Protein AF-A0A2N1U7M9-F1 (afdb_monomer_lite)

Sequence (301 aa):
MASELAMLFCHSGCEVKIALIDNGHEWVSESVVRQISNSAALTATHRPGWFFAPLAFDLAIAVAPASLTQQLLQARLTSDPVLEFILQKSPTLWLLQEPAHIPEETDDCDPRLIFRPLPAQPQQLSTFFQKIFAECTAWLANRRKNAKKSFWLNYQIPEQLKIIANLRPAWLARFDHALRASGLSQSASLSDADLVIDAYDGPQLDANNRLVFAEPEPPAHPQLKADALHIVFVAPELPLESLATDEKRLLAQRQNNSLHVADRHGTRVIPDLTGQCCFARFSSQLVSHLNRTLSEREQQA

pLDDT: mean 85.37, std 9.85, range [40.56, 95.62]

Foldseek 3Di:
DVLLLLQLCVVVVHQDAAEDPPPCPVVDDQVSRCVRRVWGYHYLPDDTPCLPDPAADAAAEDAADPLVQLVCVQVVNDPRPRVVSNVVRYLAYEYEHAPVSQDDLAQRQQQRYHYDHQDPDPVCRNVVSVVVSVVVVVQSVLLVVQLPAAEEADEDDPPVCCVPDVDDDPVSVSLVSLLVSSNHHYDPFQARHLEYEHAYAAFDQDPVRDTDFDADDDPPPPRYHPNRQYEYEHHPPDDPQVHDAEPRYKYWYDDRQWIWIQHPVGIDIQGNDSSNGSSNVVSVVVSVSSVVVVVVVVVVD

Radius of gyration: 21.81 Å; chains: 1; bounding box: 51×44×68 Å

Secondary structure (DSSP, 8-state):
-HHHHHHHHHHTT-----B--TTGGGTS-HHHHHHHHSSPPB-SS---GGGG-SPPPS-EEEES--HHHHHHHHTT----HHHHHHHHH-S-EEEEE-GGGSPP--TT--TTEEEEEPPSSGGGHHHHHHHHHHHHHHHHHHHHHHTT-EEEEE----GGGTTT--SPPHHHHHHHHHHHHTTPEEPSSTTT-SEEEE---S-EE-TTS-EEPPPPPPP-GGGS-TTPEEEEEE-TTS-GGGS---SSEEEEEEETTEEEEEETTEEEEEE-BTTB-HHHHHHHHHHHHHHHHHHHHHTT-

Structure (mmCIF, N/CA/C/O backbone):
data_AF-A0A2N1U7M9-F1
#
_entry.id   AF-A0A2N1U7M9-F1
#
loop_
_atom_site.group_PDB
_atom_site.id
_atom_site.type_symbol
_atom_site.label_atom_id
_atom_site.label_alt_id
_atom_site.label_comp_id
_atom_site.label_asym_id
_atom_site.label_entity_id
_atom_site.label_seq_id
_atom_site.pdbx_PDB_ins_code
_atom_site.Cartn_x
_atom_site.Cartn_y
_atom_site.Cartn_z
_atom_site.occupancy
_atom_site.B_iso_or_equiv
_atom_site.auth_seq_id
_atom_site.auth_comp_id
_atom_site.auth_asym_id
_atom_site.auth_atom_id
_atom_site.pdbx_PDB_model_num
ATOM 1 N N . MET A 1 1 ? 7.667 -2.699 -24.772 1.00 66.12 1 MET A N 1
ATOM 2 C CA . MET A 1 1 ? 6.521 -2.910 -23.857 1.00 66.12 1 MET A CA 1
ATOM 3 C C . MET A 1 1 ? 6.539 -1.890 -22.723 1.00 66.12 1 MET A C 1
ATOM 5 O O . MET A 1 1 ? 5.680 -1.027 -22.724 1.00 66.12 1 MET A O 1
ATOM 9 N N . ALA A 1 2 ? 7.546 -1.872 -21.838 1.00 77.81 2 ALA A N 1
ATOM 10 C CA . ALA A 1 2 ? 7.643 -0.860 -20.768 1.00 77.81 2 ALA A CA 1
ATOM 11 C C . ALA A 1 2 ? 7.785 0.600 -21.264 1.00 77.81 2 ALA A C 1
ATOM 13 O O . ALA A 1 2 ? 7.352 1.532 -20.591 1.00 77.81 2 ALA A O 1
ATOM 14 N N . SER A 1 3 ? 8.349 0.801 -22.461 1.00 85.25 3 SER A N 1
ATOM 15 C CA . SER A 1 3 ? 8.497 2.117 -23.095 1.00 85.25 3 SER A CA 1
ATOM 16 C C . SER A 1 3 ? 7.166 2.812 -23.388 1.00 85.25 3 SER A C 1
ATOM 18 O O . SER A 1 3 ? 7.098 4.029 -23.277 1.00 85.25 3 SER A O 1
ATOM 20 N N . GLU A 1 4 ? 6.107 2.070 -23.726 1.00 89.69 4 GLU A N 1
ATOM 21 C CA . GLU A 1 4 ? 4.782 2.645 -23.991 1.00 89.69 4 GLU A CA 1
ATOM 22 C C . GLU A 1 4 ? 4.201 3.274 -22.723 1.00 89.69 4 GLU A C 1
ATOM 24 O O . GLU A 1 4 ? 3.820 4.442 -22.729 1.00 89.69 4 GLU A O 1
ATOM 29 N N . LEU A 1 5 ? 4.220 2.534 -21.609 1.00 92.44 5 LEU A N 1
ATOM 30 C CA . LEU A 1 5 ? 3.767 3.042 -20.317 1.00 92.44 5 LEU A CA 1
ATOM 31 C C . LEU A 1 5 ? 4.592 4.256 -19.868 1.00 92.44 5 LEU A C 1
ATOM 33 O O . LEU A 1 5 ? 4.027 5.264 -19.452 1.00 92.44 5 LEU A O 1
ATOM 37 N N . ALA A 1 6 ? 5.920 4.189 -19.996 1.00 92.44 6 ALA A N 1
ATOM 38 C CA . ALA A 1 6 ? 6.797 5.309 -19.663 1.00 92.44 6 ALA A CA 1
ATOM 39 C C . ALA A 1 6 ? 6.499 6.551 -20.525 1.00 92.44 6 ALA A C 1
ATOM 41 O O . ALA A 1 6 ? 6.469 7.669 -20.010 1.00 92.44 6 ALA A O 1
ATOM 42 N N . MET A 1 7 ? 6.200 6.359 -21.814 1.00 92.00 7 MET A N 1
ATOM 43 C CA . MET A 1 7 ? 5.778 7.441 -22.700 1.00 92.00 7 MET A CA 1
ATOM 44 C C . MET A 1 7 ? 4.424 8.025 -22.296 1.00 92.00 7 MET A C 1
ATOM 46 O O . MET A 1 7 ? 4.289 9.243 -22.340 1.00 92.00 7 MET A O 1
ATOM 50 N N . LEU A 1 8 ? 3.438 7.226 -21.870 1.00 93.94 8 LEU A N 1
ATOM 51 C CA . LEU A 1 8 ? 2.155 7.759 -21.381 1.00 93.94 8 LEU A CA 1
ATOM 52 C C . LEU A 1 8 ? 2.365 8.756 -20.227 1.00 93.94 8 LEU A C 1
ATOM 54 O O . LEU A 1 8 ? 1.832 9.864 -20.274 1.00 93.94 8 LEU A O 1
ATOM 58 N N . PHE A 1 9 ? 3.210 8.411 -19.250 1.00 94.31 9 PHE A N 1
ATOM 59 C CA . PHE A 1 9 ? 3.558 9.315 -18.145 1.00 94.31 9 PHE A CA 1
ATOM 60 C C . PHE A 1 9 ? 4.354 10.543 -18.598 1.00 94.31 9 PHE A C 1
ATOM 62 O O . PHE A 1 9 ? 4.091 11.656 -18.141 1.00 94.31 9 PHE A O 1
ATOM 69 N N . CYS A 1 10 ? 5.304 10.374 -19.517 1.00 92.00 10 CYS A N 1
ATOM 70 C CA . CYS A 1 10 ? 6.065 11.501 -20.049 1.00 92.00 10 CYS A CA 1
ATOM 71 C C . CYS A 1 10 ? 5.147 12.513 -20.763 1.00 92.00 10 CYS A C 1
ATOM 73 O O . CYS A 1 10 ? 5.250 13.716 -20.529 1.00 92.00 10 CYS A O 1
ATOM 75 N N . HIS A 1 11 ? 4.207 12.045 -21.592 1.00 91.56 11 HIS A N 1
ATOM 76 C CA . HIS A 1 11 ? 3.262 12.918 -22.301 1.00 91.56 11 HIS A CA 1
ATOM 77 C C . HIS A 1 11 ? 2.242 13.582 -21.373 1.00 91.56 11 HIS A C 1
ATOM 79 O O . HIS A 1 11 ? 1.753 14.664 -21.689 1.00 91.56 11 HIS A O 1
ATOM 85 N N . SER A 1 12 ? 1.939 12.983 -20.218 1.00 90.69 12 SER A N 1
ATOM 86 C CA . SER A 1 12 ? 1.098 13.617 -19.200 1.00 90.69 12 SER A CA 1
ATOM 87 C C . SER A 1 12 ? 1.837 14.660 -18.354 1.00 90.69 12 SER A C 1
ATOM 89 O O . SER A 1 12 ? 1.270 15.172 -17.390 1.00 90.69 12 SER A O 1
ATOM 91 N N . GLY A 1 13 ? 3.102 14.958 -18.675 1.00 90.81 13 GLY A N 1
ATOM 92 C CA . GLY A 1 13 ? 3.927 15.931 -17.961 1.00 90.81 13 GLY A CA 1
ATOM 93 C C . GLY A 1 13 ? 4.555 15.400 -16.671 1.00 90.81 13 GLY A C 1
ATOM 94 O O . GLY A 1 13 ? 5.020 16.195 -15.856 1.00 90.81 13 GLY A O 1
ATOM 95 N N . CYS A 1 14 ? 4.569 14.081 -16.450 1.00 91.94 14 CYS A N 1
ATOM 96 C CA . CYS A 1 14 ? 5.295 13.499 -15.325 1.00 91.94 14 CYS A CA 1
ATOM 97 C C . CYS A 1 14 ? 6.796 13.447 -15.627 1.00 91.94 14 CYS A C 1
ATOM 99 O O . CYS A 1 14 ? 7.212 13.104 -16.734 1.00 91.94 14 CYS A O 1
ATOM 101 N N . GLU A 1 15 ? 7.618 13.714 -14.614 1.00 93.50 15 GLU A N 1
ATOM 102 C CA . GLU A 1 15 ? 9.039 13.392 -14.684 1.00 93.50 15 GLU A CA 1
ATOM 103 C C . GLU A 1 15 ? 9.217 11.877 -14.524 1.00 93.50 15 GLU A C 1
ATOM 105 O O . GLU A 1 15 ? 8.868 11.302 -13.493 1.00 93.50 15 GLU A O 1
ATOM 110 N N . VAL A 1 16 ? 9.761 11.225 -15.550 1.00 94.75 16 VAL A N 1
ATOM 111 C CA . VAL A 1 16 ? 9.977 9.775 -15.561 1.00 94.75 16 VAL A CA 1
ATOM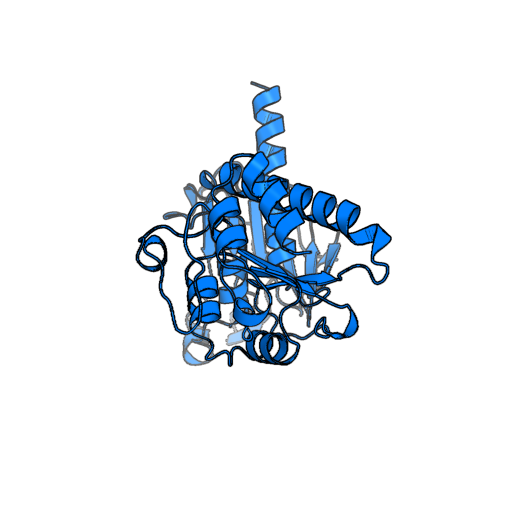 112 C C . VAL A 1 16 ? 11.462 9.488 -15.395 1.00 94.75 16 VAL A C 1
ATOM 114 O O . VAL A 1 16 ? 12.278 9.998 -16.158 1.00 94.75 16 VAL A O 1
ATOM 117 N N . LYS A 1 17 ? 11.820 8.645 -14.422 1.00 95.44 17 LYS A N 1
ATOM 118 C CA . LYS A 1 17 ? 13.163 8.063 -14.274 1.00 95.44 17 LYS A CA 1
ATOM 119 C C . LYS A 1 17 ? 13.094 6.565 -14.517 1.00 95.44 17 LYS A C 1
ATOM 121 O O . LYS A 1 17 ? 12.112 5.923 -14.158 1.00 95.44 17 LYS A O 1
ATOM 126 N N . ILE A 1 18 ? 14.127 6.021 -15.152 1.00 94.81 18 ILE A N 1
ATOM 127 C CA . ILE A 1 18 ? 14.166 4.616 -15.560 1.00 94.81 18 ILE A CA 1
ATOM 128 C C . ILE A 1 18 ? 15.291 3.917 -14.808 1.00 94.81 18 ILE A C 1
ATOM 130 O O . ILE A 1 18 ? 16.429 4.384 -14.795 1.00 94.81 18 ILE A O 1
ATOM 134 N N . ALA A 1 19 ? 14.966 2.778 -14.210 1.00 93.12 19 ALA A N 1
ATOM 135 C CA . ALA A 1 19 ? 15.926 1.857 -13.632 1.00 93.12 19 ALA A CA 1
ATOM 136 C C . ALA A 1 19 ? 15.832 0.512 -14.362 1.00 93.12 19 ALA A C 1
ATOM 138 O O . ALA A 1 19 ? 14.733 0.069 -14.694 1.00 93.12 19 ALA A O 1
ATOM 139 N N . LEU A 1 20 ? 16.975 -0.109 -14.642 1.00 90.88 20 LEU A N 1
ATOM 140 C CA . LEU A 1 20 ? 17.072 -1.397 -15.323 1.00 90.88 20 LEU A CA 1
ATOM 141 C C . LEU A 1 20 ? 17.610 -2.437 -14.338 1.00 90.88 20 LEU A C 1
ATOM 143 O O . LEU A 1 20 ? 18.738 -2.322 -13.857 1.00 90.88 20 LEU A O 1
ATOM 147 N N . ILE A 1 21 ? 16.778 -3.437 -14.066 1.00 87.81 21 ILE A N 1
ATOM 148 C CA . ILE A 1 21 ? 17.048 -4.604 -13.213 1.00 87.81 21 ILE A CA 1
ATOM 149 C C . ILE A 1 21 ? 17.324 -5.834 -14.086 1.00 87.81 21 ILE A C 1
ATOM 151 O O . ILE A 1 21 ? 17.086 -5.781 -15.293 1.00 87.81 21 ILE A O 1
ATOM 155 N N . ASP A 1 22 ? 17.827 -6.925 -13.502 1.00 79.12 22 ASP A N 1
ATOM 156 C CA . ASP A 1 22 ? 17.966 -8.235 -14.169 1.00 79.12 22 ASP A CA 1
ATOM 157 C C . ASP A 1 22 ? 18.729 -8.193 -15.512 1.00 79.12 22 ASP A C 1
ATOM 159 O O . ASP A 1 22 ? 18.331 -8.813 -16.495 1.00 79.12 22 ASP A O 1
ATOM 163 N N . ASN A 1 23 ? 19.813 -7.413 -15.590 1.00 78.56 23 ASN A N 1
ATOM 164 C CA . ASN A 1 23 ? 20.563 -7.158 -16.831 1.00 78.56 23 ASN A CA 1
ATOM 165 C C . ASN A 1 23 ? 19.742 -6.507 -17.963 1.00 78.56 23 ASN A C 1
ATOM 167 O O . ASN A 1 23 ? 20.132 -6.550 -19.125 1.00 78.56 23 ASN A O 1
ATOM 171 N N . GLY A 1 24 ? 18.653 -5.801 -17.646 1.00 79.88 24 GLY A N 1
ATOM 172 C CA . GLY A 1 24 ? 17.810 -5.109 -18.631 1.00 79.88 24 GLY A CA 1
ATOM 173 C C . GLY A 1 24 ? 18.545 -4.099 -19.527 1.00 79.88 24 GLY A C 1
ATOM 174 O O . GLY A 1 24 ? 18.047 -3.747 -20.594 1.00 79.88 24 GLY A O 1
ATOM 175 N N . HIS A 1 25 ? 19.748 -3.667 -19.136 1.00 81.75 25 HIS A N 1
ATOM 176 C CA . HIS A 1 25 ? 20.641 -2.841 -19.955 1.00 81.75 25 HIS A CA 1
ATOM 177 C C . HIS A 1 25 ? 21.143 -3.542 -21.230 1.00 81.75 25 HIS A C 1
ATOM 179 O O . HIS A 1 25 ? 21.520 -2.859 -22.175 1.00 81.75 25 HIS A O 1
ATOM 185 N N . GLU A 1 26 ? 21.107 -4.875 -21.290 1.00 85.00 26 GLU A N 1
ATOM 186 C CA . GLU A 1 26 ? 21.428 -5.651 -22.497 1.00 85.00 26 GLU A CA 1
ATOM 187 C C . GLU A 1 26 ? 20.287 -5.627 -23.527 1.00 85.00 26 GLU A C 1
ATOM 189 O O . GLU A 1 26 ? 20.510 -5.794 -24.724 1.00 85.00 26 GLU A O 1
ATOM 194 N N . TRP A 1 27 ? 19.056 -5.384 -23.068 1.00 82.88 27 TRP A N 1
ATOM 195 C CA . TRP A 1 27 ? 17.831 -5.511 -23.865 1.00 82.88 27 TRP A CA 1
ATOM 196 C C . TRP A 1 27 ? 17.229 -4.165 -24.274 1.00 82.88 27 TRP A C 1
ATOM 198 O O . TRP A 1 27 ? 16.355 -4.106 -25.140 1.00 82.88 27 TRP A O 1
ATOM 208 N N . VAL A 1 28 ? 17.672 -3.072 -23.648 1.00 84.94 28 VAL A N 1
ATOM 209 C CA . VAL A 1 28 ? 17.145 -1.723 -23.871 1.00 84.94 28 VAL A CA 1
ATOM 210 C C . VAL A 1 28 ? 18.281 -0.775 -24.228 1.00 84.94 28 VAL A C 1
ATOM 212 O O . VAL A 1 28 ? 19.239 -0.616 -23.479 1.00 84.94 28 VAL A O 1
ATOM 215 N N . SER A 1 29 ? 18.144 -0.088 -25.363 1.00 86.75 29 SER A N 1
ATOM 216 C CA . SER A 1 29 ? 19.127 0.906 -25.790 1.00 86.75 29 SER A CA 1
ATOM 217 C C . SER A 1 29 ? 19.122 2.140 -24.883 1.00 86.75 29 SER A C 1
ATOM 219 O O . SER A 1 29 ? 18.067 2.713 -24.596 1.00 86.75 29 SER A O 1
ATOM 221 N N . GLU A 1 30 ? 20.311 2.610 -24.499 1.00 86.50 30 GLU A N 1
ATOM 222 C CA . GLU A 1 30 ? 20.487 3.826 -23.697 1.00 86.50 30 GLU A CA 1
ATOM 223 C C . GLU A 1 30 ? 19.878 5.069 -24.370 1.00 86.50 30 GLU A C 1
ATOM 225 O O . GLU A 1 30 ? 19.345 5.945 -23.687 1.00 86.50 30 GLU A O 1
ATOM 230 N N . SER A 1 31 ? 19.899 5.147 -25.705 1.00 88.25 31 SER A N 1
ATOM 231 C CA . SER A 1 31 ? 19.315 6.277 -26.440 1.00 88.25 31 SER A CA 1
ATOM 232 C C . SER A 1 31 ? 17.807 6.393 -26.200 1.00 88.25 31 SER A C 1
ATOM 234 O O . SER A 1 31 ? 17.311 7.490 -25.951 1.00 88.25 31 SER A O 1
ATOM 236 N N . VAL A 1 32 ? 17.096 5.262 -26.178 1.00 87.69 32 VAL A N 1
ATOM 237 C CA . VAL A 1 32 ? 15.656 5.197 -25.888 1.00 87.69 32 VAL A CA 1
ATOM 238 C C . VAL A 1 32 ? 15.382 5.618 -24.446 1.00 87.69 32 VAL A C 1
ATOM 240 O O . VAL A 1 32 ? 14.483 6.416 -24.195 1.00 87.69 32 VAL A O 1
ATOM 243 N N . VAL A 1 33 ? 16.187 5.145 -23.491 1.00 90.50 33 VAL A N 1
ATOM 244 C CA . VAL A 1 33 ? 16.074 5.548 -22.079 1.00 90.50 33 VAL A CA 1
ATOM 245 C C . VAL A 1 33 ? 16.238 7.060 -21.929 1.00 90.50 33 VAL A C 1
ATOM 247 O O . VAL A 1 33 ? 15.431 7.702 -21.251 1.00 90.50 33 VAL A O 1
ATOM 250 N N . ARG A 1 34 ? 17.263 7.639 -22.564 1.00 91.25 34 ARG A N 1
ATOM 251 C CA . ARG A 1 34 ? 17.532 9.079 -22.504 1.00 91.25 34 ARG A CA 1
ATOM 252 C C . ARG A 1 34 ? 16.429 9.890 -23.170 1.00 91.25 34 ARG A C 1
ATOM 254 O O . ARG A 1 34 ? 16.059 10.923 -22.629 1.00 91.25 34 ARG A O 1
ATOM 261 N N . GLN A 1 35 ? 15.881 9.413 -24.286 1.00 89.62 35 GLN A N 1
ATOM 262 C CA . GLN A 1 35 ? 14.777 10.076 -24.980 1.00 89.62 35 GLN A CA 1
ATOM 263 C C . GLN A 1 35 ? 13.504 10.143 -24.124 1.00 89.62 35 GLN A C 1
ATOM 265 O O . GLN A 1 35 ? 12.794 11.140 -24.176 1.00 89.62 35 GLN A O 1
ATOM 270 N N . ILE A 1 36 ? 13.218 9.102 -23.336 1.00 89.69 36 ILE A N 1
ATOM 271 C CA . ILE A 1 36 ? 12.008 9.040 -22.501 1.00 89.69 36 ILE A CA 1
ATOM 272 C C . ILE A 1 36 ? 12.204 9.772 -21.165 1.00 89.69 36 ILE A C 1
ATOM 274 O O . ILE A 1 36 ? 11.330 10.507 -20.721 1.00 89.69 36 ILE A O 1
ATOM 278 N N . SER A 1 37 ? 13.336 9.552 -20.492 1.00 91.81 37 SER A N 1
ATOM 279 C CA . SER A 1 37 ? 13.556 10.016 -19.110 1.00 91.81 37 SER A CA 1
ATOM 280 C C . SER A 1 37 ? 14.354 11.317 -18.989 1.00 91.81 37 SER A C 1
ATOM 282 O O . SER A 1 37 ? 14.569 11.815 -17.878 1.00 91.81 37 SER A O 1
ATOM 284 N N . ASN A 1 38 ? 14.871 11.832 -20.111 1.00 91.19 38 ASN A N 1
ATOM 285 C CA . ASN A 1 38 ? 15.861 12.912 -20.164 1.00 91.19 38 ASN A CA 1
ATOM 286 C C . ASN A 1 38 ? 17.105 12.649 -19.287 1.00 91.19 38 ASN A C 1
ATOM 288 O O . ASN A 1 38 ? 17.787 13.579 -18.858 1.00 91.19 38 ASN A O 1
ATOM 292 N N . SE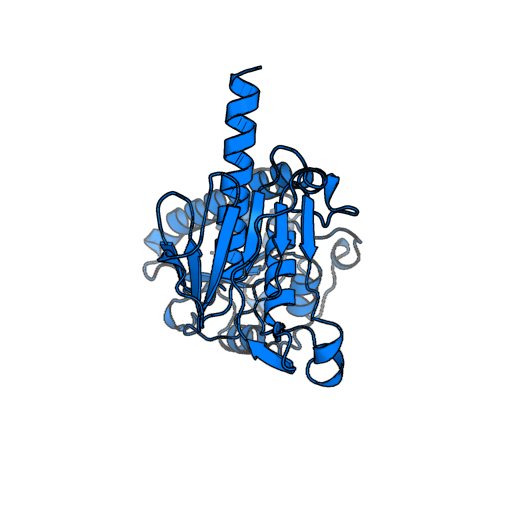R A 1 39 ? 17.401 11.382 -18.972 1.00 92.88 39 SER A N 1
ATOM 293 C CA . SER A 1 39 ? 18.495 10.986 -18.082 1.00 92.88 39 SER A CA 1
ATOM 294 C C . SER A 1 39 ? 19.030 9.591 -18.411 1.00 92.88 39 SER A C 1
ATOM 296 O O . SER A 1 39 ? 18.409 8.831 -19.151 1.00 92.88 39 SER A O 1
ATOM 298 N N . ALA A 1 40 ? 20.206 9.252 -17.880 1.00 92.81 40 ALA A N 1
ATOM 299 C CA . ALA A 1 40 ? 20.702 7.881 -17.935 1.00 92.81 40 ALA A CA 1
ATOM 300 C C . ALA A 1 40 ? 19.900 6.974 -16.985 1.00 92.81 40 ALA A C 1
ATOM 302 O O . ALA A 1 40 ? 19.373 7.436 -15.963 1.00 92.81 40 ALA A O 1
ATOM 303 N N . ALA A 1 41 ? 19.822 5.686 -17.327 1.00 93.19 41 ALA A N 1
ATOM 304 C CA . ALA A 1 41 ? 19.183 4.688 -16.477 1.00 93.19 41 ALA A CA 1
ATOM 305 C C . ALA A 1 41 ? 19.998 4.450 -15.205 1.00 93.19 41 ALA A C 1
ATOM 307 O O . ALA A 1 41 ? 21.225 4.456 -15.238 1.00 93.19 41 ALA A O 1
ATOM 308 N N . LEU A 1 42 ? 19.316 4.159 -14.102 1.00 93.62 42 LEU A N 1
ATOM 309 C CA . LEU A 1 42 ? 19.946 3.497 -12.964 1.00 93.62 42 LEU A CA 1
ATOM 310 C C . LEU A 1 42 ? 20.129 2.017 -13.299 1.00 93.62 42 LEU A C 1
ATOM 312 O O . LEU A 1 42 ? 19.180 1.358 -13.715 1.00 93.62 42 LEU A O 1
ATOM 316 N N . THR A 1 43 ? 21.332 1.496 -13.104 1.00 91.94 43 THR A N 1
ATOM 317 C CA . THR A 1 43 ? 21.631 0.064 -13.206 1.00 91.94 43 THR A CA 1
ATOM 318 C C . THR A 1 43 ? 22.431 -0.369 -11.979 1.00 91.94 43 THR A C 1
ATOM 320 O O . THR A 1 43 ? 22.883 0.469 -11.195 1.00 91.94 43 THR A O 1
ATOM 323 N N . ALA A 1 44 ? 22.665 -1.673 -11.818 1.00 86.69 44 ALA A N 1
ATOM 324 C CA . ALA A 1 44 ? 23.524 -2.183 -10.747 1.00 86.69 44 ALA A CA 1
ATOM 325 C C . ALA A 1 44 ? 24.952 -1.590 -10.780 1.00 86.69 44 ALA A C 1
ATOM 327 O O . ALA A 1 44 ? 25.592 -1.454 -9.738 1.00 86.69 44 ALA A O 1
ATOM 328 N N . THR A 1 45 ? 25.444 -1.204 -11.962 1.00 88.19 45 THR A N 1
ATOM 329 C CA . THR A 1 45 ? 26.811 -0.705 -12.183 1.00 88.19 45 THR A CA 1
ATOM 330 C C . THR A 1 45 ? 26.893 0.800 -12.447 1.00 88.19 45 THR A C 1
ATOM 332 O O . THR A 1 45 ? 27.979 1.371 -12.353 1.00 88.19 45 THR A O 1
ATOM 335 N N . HIS A 1 46 ? 25.776 1.470 -12.746 1.00 90.81 46 HIS A N 1
ATOM 336 C CA . HIS A 1 46 ? 25.746 2.894 -13.071 1.00 90.81 46 HIS A CA 1
ATOM 337 C C . HIS A 1 46 ? 24.706 3.655 -12.245 1.00 90.81 46 HIS A C 1
ATOM 339 O O . HIS A 1 46 ? 23.521 3.329 -12.254 1.00 90.81 46 HIS A O 1
ATOM 345 N N . ARG A 1 47 ? 25.155 4.724 -11.574 1.00 93.38 47 ARG A N 1
ATOM 346 C CA . ARG A 1 47 ? 24.324 5.610 -10.746 1.00 93.38 47 ARG A CA 1
ATOM 347 C C . ARG A 1 47 ? 24.188 6.988 -11.411 1.00 93.38 47 ARG A C 1
ATOM 349 O O . ARG A 1 47 ? 25.143 7.766 -11.366 1.00 93.38 47 ARG A O 1
ATOM 356 N N . PRO A 1 48 ? 23.037 7.313 -12.020 1.00 92.62 48 PRO A N 1
ATOM 357 C CA . PRO A 1 48 ? 22.802 8.614 -12.646 1.00 92.62 48 PRO A CA 1
ATOM 358 C C . PRO A 1 48 ? 22.623 9.722 -11.597 1.00 92.62 48 PRO A C 1
ATOM 360 O O . PRO A 1 48 ? 22.321 9.449 -10.441 1.00 92.62 48 PRO A O 1
ATOM 363 N N . GLY A 1 49 ? 22.748 10.995 -11.988 1.00 90.88 49 GLY A N 1
ATOM 364 C CA . GLY A 1 49 ? 22.701 12.127 -11.044 1.00 90.88 49 GLY A CA 1
ATOM 365 C C . GLY A 1 49 ? 21.444 12.185 -10.162 1.00 90.88 49 GLY A C 1
ATOM 366 O O . GLY A 1 49 ? 21.526 12.553 -8.993 1.00 90.88 49 GLY A O 1
ATOM 367 N N . TRP A 1 50 ? 20.293 11.742 -10.679 1.00 93.25 50 TRP A N 1
ATOM 368 C CA . TRP A 1 50 ? 19.041 11.690 -9.919 1.00 93.25 50 TRP A CA 1
ATOM 369 C C . TRP A 1 50 ? 19.043 10.633 -8.798 1.00 93.25 50 TRP A C 1
ATOM 371 O O . TRP A 1 50 ? 18.258 10.758 -7.864 1.00 93.25 50 TRP A O 1
ATOM 381 N N . PHE A 1 51 ? 19.943 9.642 -8.829 1.00 93.31 51 PHE A N 1
ATOM 382 C CA . PHE A 1 51 ? 20.136 8.677 -7.736 1.00 93.31 51 PHE A CA 1
ATOM 383 C C . PHE A 1 51 ? 20.533 9.376 -6.427 1.00 93.31 51 PHE A C 1
ATOM 385 O O . PHE A 1 51 ? 20.115 8.978 -5.343 1.00 93.31 51 PHE A O 1
ATOM 392 N N . PHE A 1 52 ? 21.316 10.451 -6.526 1.00 91.81 52 PHE A N 1
ATOM 393 C CA . PHE A 1 52 ? 21.810 11.209 -5.376 1.00 91.81 52 PHE A CA 1
ATOM 394 C C . PHE A 1 52 ? 20.861 12.333 -4.943 1.00 91.81 52 PHE A C 1
ATOM 396 O O . PHE A 1 52 ? 21.125 13.013 -3.953 1.00 91.81 52 PHE A O 1
ATOM 403 N N . ALA A 1 53 ? 19.758 12.550 -5.667 1.00 89.88 53 ALA A N 1
ATOM 404 C CA . ALA A 1 53 ? 18.800 13.584 -5.313 1.00 89.88 53 ALA A CA 1
ATOM 405 C C . ALA A 1 53 ? 18.087 13.228 -3.993 1.00 89.88 53 ALA A C 1
ATOM 407 O O . ALA A 1 53 ? 17.726 12.067 -3.772 1.00 89.88 53 ALA A O 1
ATOM 408 N N . PRO A 1 54 ? 17.828 14.205 -3.103 1.00 87.06 54 PRO A N 1
ATOM 409 C CA . PRO A 1 54 ? 17.127 13.946 -1.845 1.00 87.06 54 PRO A CA 1
ATOM 410 C C . PRO A 1 54 ? 15.644 13.618 -2.061 1.00 87.06 54 PRO A C 1
ATOM 412 O O . PRO A 1 54 ? 15.036 12.968 -1.215 1.00 87.06 54 PRO A O 1
ATOM 415 N N . LEU A 1 55 ? 15.083 14.009 -3.208 1.00 87.25 55 LEU A N 1
ATOM 416 C CA . LEU A 1 55 ? 13.681 13.815 -3.561 1.00 87.25 55 LEU A CA 1
ATOM 417 C C . LEU A 1 55 ? 13.288 12.328 -3.548 1.00 87.25 55 LEU A C 1
ATOM 419 O O . LEU A 1 55 ? 14.076 11.449 -3.914 1.00 87.25 55 LEU A O 1
ATOM 423 N N . ALA A 1 56 ? 12.069 12.069 -3.081 1.00 89.56 56 ALA A N 1
ATOM 424 C CA . ALA A 1 56 ? 11.406 10.775 -3.167 1.00 89.56 56 ALA A CA 1
ATOM 425 C C . ALA A 1 56 ? 10.579 10.706 -4.458 1.00 89.56 56 ALA A C 1
ATOM 427 O O . ALA A 1 56 ? 10.133 11.734 -4.969 1.00 89.56 56 ALA A O 1
ATOM 428 N N . PHE A 1 57 ? 10.359 9.499 -4.970 1.00 92.38 57 PHE A N 1
ATOM 429 C CA . PHE A 1 57 ? 9.433 9.271 -6.072 1.00 92.38 57 PHE A CA 1
ATOM 430 C C . PHE A 1 57 ? 8.011 9.192 -5.543 1.00 92.38 57 PHE A C 1
ATOM 432 O O . PHE A 1 57 ? 7.749 8.515 -4.549 1.00 92.38 57 PHE A O 1
ATOM 439 N N . ASP A 1 58 ? 7.075 9.809 -6.258 1.00 91.06 58 ASP A N 1
ATOM 440 C CA . ASP A 1 58 ? 5.660 9.686 -5.918 1.00 91.06 58 ASP A CA 1
ATOM 441 C C . ASP A 1 58 ? 5.141 8.253 -6.138 1.00 91.06 58 ASP A C 1
ATOM 443 O O . ASP A 1 58 ? 4.264 7.798 -5.407 1.00 91.06 58 ASP A O 1
ATOM 447 N N . LEU A 1 59 ? 5.691 7.542 -7.130 1.00 91.69 59 LEU A N 1
ATOM 448 C CA . LEU A 1 59 ? 5.268 6.213 -7.570 1.00 91.69 59 LEU A CA 1
ATOM 449 C C . LEU A 1 59 ? 6.432 5.475 -8.245 1.00 91.69 59 LEU A C 1
ATOM 451 O O . LEU A 1 59 ? 7.213 6.090 -8.968 1.00 91.69 59 LEU A O 1
ATOM 455 N N . ALA A 1 60 ? 6.507 4.158 -8.060 1.00 94.19 60 ALA A N 1
ATOM 456 C CA . ALA A 1 60 ? 7.372 3.273 -8.829 1.00 94.19 60 ALA A CA 1
ATOM 457 C C . ALA A 1 60 ? 6.558 2.141 -9.467 1.00 94.19 60 ALA A C 1
ATOM 459 O O . ALA A 1 60 ? 5.632 1.601 -8.856 1.00 94.19 60 ALA A O 1
ATOM 460 N N . ILE A 1 61 ? 6.924 1.773 -10.696 1.00 94.31 61 ILE A N 1
ATOM 461 C CA . ILE A 1 61 ? 6.312 0.678 -11.453 1.00 94.31 61 ILE A CA 1
ATOM 462 C C . ILE A 1 61 ? 7.439 -0.186 -12.025 1.00 94.31 61 ILE A C 1
ATOM 464 O O . ILE A 1 61 ? 8.294 0.329 -12.743 1.00 94.31 61 ILE A O 1
ATOM 468 N N . ALA A 1 62 ? 7.430 -1.487 -11.738 1.00 91.88 62 ALA A N 1
ATOM 469 C CA . ALA A 1 62 ? 8.254 -2.469 -12.434 1.00 91.88 62 ALA A CA 1
ATOM 470 C C . ALA A 1 62 ? 7.391 -3.248 -13.429 1.00 91.88 62 ALA A C 1
ATOM 472 O O . ALA A 1 62 ? 6.268 -3.652 -13.121 1.00 91.88 62 ALA A O 1
ATOM 473 N N . VAL A 1 63 ? 7.925 -3.463 -14.628 1.00 90.00 63 VAL A N 1
ATOM 474 C CA . VAL A 1 63 ? 7.233 -4.165 -15.712 1.00 90.00 63 VAL A CA 1
ATOM 475 C C . VAL A 1 63 ? 7.999 -5.436 -16.037 1.00 90.00 63 VAL A C 1
ATOM 477 O O . VAL A 1 63 ? 9.155 -5.360 -16.436 1.00 90.00 63 VAL A O 1
ATOM 480 N N . ALA A 1 64 ? 7.331 -6.576 -15.879 1.00 82.56 64 ALA A N 1
ATOM 481 C CA . ALA A 1 64 ? 7.849 -7.924 -16.084 1.00 82.56 64 ALA A CA 1
ATOM 482 C C . ALA A 1 64 ? 9.236 -8.163 -15.444 1.00 82.56 64 ALA A C 1
ATOM 484 O O . ALA A 1 64 ? 10.158 -8.562 -16.154 1.00 82.56 64 ALA A O 1
ATOM 485 N N . PRO A 1 65 ? 9.416 -7.913 -14.127 1.00 78.19 65 PRO A N 1
ATOM 486 C CA . PRO A 1 65 ? 10.656 -8.295 -13.444 1.00 78.19 65 PRO A CA 1
ATOM 487 C C . PRO A 1 65 ? 10.875 -9.811 -13.536 1.00 78.19 65 PRO A C 1
ATOM 489 O O . PRO A 1 65 ? 9.896 -10.562 -13.597 1.00 78.19 65 PRO A O 1
ATOM 492 N N . ALA A 1 66 ? 12.124 -10.282 -13.507 1.00 74.25 66 ALA A N 1
ATOM 493 C CA . ALA A 1 66 ? 12.406 -11.715 -13.552 1.00 74.25 66 ALA A CA 1
ATOM 494 C C . ALA A 1 66 ? 11.817 -12.443 -12.331 1.00 74.25 66 ALA A C 1
ATOM 496 O O . ALA A 1 66 ? 11.745 -11.892 -11.229 1.00 74.25 66 ALA A O 1
ATOM 497 N N . SER A 1 67 ? 11.429 -13.709 -12.502 1.00 68.50 67 SER A N 1
ATOM 498 C CA . SER A 1 67 ? 10.761 -14.501 -11.458 1.00 68.50 67 SER A CA 1
ATOM 499 C C . SER A 1 67 ? 11.584 -14.601 -10.166 1.00 68.50 67 SER A C 1
ATOM 501 O O . SER A 1 67 ? 11.027 -14.537 -9.073 1.00 68.50 67 SER A O 1
ATOM 503 N N . LEU A 1 68 ? 12.917 -14.685 -10.277 1.00 66.06 68 LEU A N 1
ATOM 504 C CA . LEU A 1 68 ? 13.820 -14.693 -9.121 1.00 66.06 68 LEU A CA 1
ATOM 505 C C . LEU A 1 68 ? 13.740 -13.380 -8.331 1.00 66.06 68 LEU A C 1
ATOM 507 O O . LEU A 1 68 ? 13.593 -13.394 -7.112 1.00 66.06 68 LEU A O 1
ATOM 511 N N . THR A 1 69 ? 13.770 -12.246 -9.025 1.00 71.62 69 THR A N 1
ATOM 512 C CA . THR A 1 69 ? 13.631 -10.919 -8.420 1.00 71.62 69 THR A CA 1
ATOM 513 C C . THR A 1 69 ? 12.307 -10.782 -7.671 1.00 71.62 69 THR A C 1
ATOM 515 O O . THR A 1 69 ? 12.260 -10.220 -6.579 1.00 71.62 69 THR A O 1
ATOM 518 N N . GLN A 1 70 ? 11.234 -11.374 -8.187 1.00 71.69 70 GLN A N 1
ATOM 519 C CA . GLN A 1 70 ? 9.935 -11.365 -7.518 1.00 71.69 70 GLN A CA 1
ATOM 520 C C . GLN A 1 70 ? 9.924 -12.205 -6.235 1.00 71.69 70 GLN A C 1
ATOM 522 O O . GLN A 1 70 ? 9.453 -11.725 -5.204 1.00 71.69 70 GLN A O 1
ATOM 527 N N . GLN A 1 71 ? 10.483 -13.418 -6.270 1.00 71.56 71 GLN A N 1
ATOM 528 C CA . GLN A 1 71 ? 10.622 -14.264 -5.078 1.00 71.56 71 GLN A CA 1
ATOM 529 C C . GLN A 1 71 ? 11.456 -13.569 -3.996 1.00 71.56 71 GLN A C 1
ATOM 531 O O . GLN A 1 71 ? 11.092 -13.580 -2.822 1.00 71.56 71 GLN A O 1
ATOM 536 N N . LEU A 1 72 ? 12.544 -12.902 -4.390 1.00 74.69 72 LEU A N 1
ATOM 537 C CA . LEU A 1 72 ? 13.397 -12.150 -3.470 1.00 74.69 72 LEU A CA 1
ATOM 538 C C . LEU A 1 72 ? 12.690 -10.920 -2.889 1.00 74.69 72 LEU A C 1
ATOM 540 O O . LEU A 1 72 ? 12.852 -10.636 -1.702 1.00 74.69 72 LEU A O 1
ATOM 544 N N . LEU A 1 73 ? 11.884 -10.209 -3.683 1.00 76.75 73 LEU A N 1
ATOM 545 C CA . LEU A 1 73 ? 11.060 -9.098 -3.197 1.00 76.75 73 LEU A CA 1
ATOM 546 C C . LEU A 1 73 ? 10.022 -9.573 -2.173 1.00 76.75 73 LEU A C 1
ATOM 548 O O . LEU A 1 73 ? 9.869 -8.942 -1.130 1.00 76.75 73 LEU A O 1
ATOM 552 N N . GLN A 1 74 ? 9.355 -10.699 -2.438 1.00 72.06 74 GLN A N 1
ATOM 553 C CA . GLN A 1 74 ? 8.375 -11.297 -1.524 1.00 72.06 74 GLN A CA 1
ATOM 554 C C . GLN A 1 74 ? 9.027 -11.757 -0.218 1.00 72.06 74 GLN A C 1
ATOM 556 O O . GLN A 1 74 ? 8.531 -11.448 0.862 1.00 72.06 74 GLN A O 1
ATOM 561 N N . ALA A 1 75 ? 10.178 -12.424 -0.310 1.00 70.50 75 ALA A N 1
ATOM 562 C CA . ALA A 1 75 ? 10.935 -12.877 0.852 1.00 70.50 75 ALA A CA 1
ATOM 563 C C . ALA A 1 75 ? 11.666 -11.737 1.588 1.00 70.50 75 ALA A C 1
ATOM 565 O O . ALA A 1 75 ? 12.259 -11.972 2.638 1.00 70.50 75 ALA A O 1
ATOM 566 N N . ARG A 1 76 ? 11.653 -10.507 1.049 1.00 71.75 76 ARG A N 1
ATOM 567 C CA . ARG A 1 76 ? 12.453 -9.362 1.528 1.00 71.75 76 ARG A CA 1
ATOM 568 C C . ARG A 1 76 ? 13.957 -9.669 1.585 1.00 71.75 76 ARG A C 1
ATOM 570 O O . ARG A 1 76 ? 14.679 -9.121 2.411 1.00 71.75 76 ARG A O 1
ATOM 577 N N . LEU A 1 77 ? 14.418 -10.538 0.687 1.00 71.88 77 LEU A N 1
ATOM 578 C CA . LEU A 1 77 ? 15.805 -10.998 0.557 1.00 71.88 77 LEU A CA 1
ATOM 579 C C . LEU A 1 77 ? 16.515 -10.378 -0.653 1.00 71.88 77 LEU A C 1
ATOM 581 O O . LEU A 1 77 ? 17.545 -10.884 -1.094 1.00 71.88 77 LEU A O 1
ATOM 585 N N . THR A 1 78 ? 15.964 -9.310 -1.232 1.00 72.75 78 THR A N 1
ATOM 586 C CA . THR A 1 78 ? 16.615 -8.643 -2.362 1.00 72.75 78 THR A CA 1
ATOM 587 C C . THR A 1 78 ? 17.937 -8.021 -1.925 1.00 72.75 78 THR A C 1
ATOM 589 O O . THR A 1 78 ? 17.956 -7.175 -1.042 1.00 72.75 78 THR A O 1
ATOM 592 N N . SER A 1 79 ? 19.024 -8.415 -2.588 1.00 70.31 79 SER A N 1
ATOM 593 C CA . SER A 1 79 ? 20.331 -7.755 -2.519 1.00 70.31 79 SER A CA 1
ATOM 594 C C . SER A 1 79 ? 20.626 -6.929 -3.777 1.00 70.31 79 SER A C 1
ATOM 596 O O . SER A 1 79 ? 21.772 -6.544 -4.009 1.00 70.31 79 SER A O 1
ATOM 598 N N . ASP A 1 80 ? 19.625 -6.718 -4.644 1.00 81.25 80 ASP A N 1
ATOM 599 C CA . ASP A 1 80 ? 19.772 -5.848 -5.809 1.00 81.25 80 ASP A CA 1
ATOM 600 C C . ASP A 1 80 ? 19.755 -4.378 -5.344 1.00 81.25 80 ASP A C 1
ATOM 602 O O . ASP A 1 80 ? 18.720 -3.897 -4.859 1.00 81.25 80 ASP A O 1
ATOM 606 N N . PRO A 1 81 ? 20.867 -3.633 -5.510 1.00 83.44 81 PRO A N 1
ATOM 607 C CA . PRO A 1 81 ? 20.970 -2.251 -5.049 1.00 83.44 81 PRO A CA 1
ATOM 608 C C . PRO A 1 81 ? 19.985 -1.309 -5.754 1.00 83.44 81 PRO A C 1
ATOM 610 O O . PRO A 1 81 ? 19.636 -0.261 -5.208 1.00 83.44 81 PRO A O 1
ATOM 613 N N . VAL A 1 82 ? 19.533 -1.651 -6.964 1.00 89.19 82 VAL A N 1
ATOM 614 C CA . VAL A 1 82 ? 18.521 -0.886 -7.695 1.00 89.19 82 VAL A CA 1
ATOM 615 C C . VAL A 1 82 ? 17.168 -1.032 -7.007 1.00 89.19 82 VAL A C 1
ATOM 617 O O . VAL A 1 82 ? 16.508 -0.029 -6.736 1.00 89.19 82 VAL A O 1
ATOM 620 N N . LEU A 1 83 ? 16.762 -2.260 -6.682 1.00 87.00 83 LEU A N 1
ATOM 621 C CA . LEU A 1 83 ? 15.482 -2.521 -6.019 1.00 87.00 83 LEU A CA 1
ATOM 622 C C . LEU A 1 83 ? 15.450 -1.959 -4.604 1.00 87.00 83 LEU A C 1
ATOM 624 O O . LEU A 1 83 ? 14.461 -1.329 -4.231 1.00 87.00 83 LEU A O 1
ATOM 628 N N . GLU A 1 84 ? 16.528 -2.127 -3.837 1.00 87.25 84 GLU A N 1
ATOM 629 C CA . GLU A 1 84 ? 16.644 -1.530 -2.504 1.00 87.25 84 GLU A CA 1
ATOM 630 C C . GLU A 1 84 ? 16.459 -0.013 -2.561 1.00 87.25 84 GLU A C 1
ATOM 632 O O . GLU A 1 84 ? 15.670 0.553 -1.802 1.00 87.25 84 GLU A O 1
ATOM 637 N N . PHE A 1 85 ? 17.123 0.643 -3.512 1.00 90.06 85 PHE A N 1
ATOM 638 C CA . PHE A 1 85 ? 16.985 2.076 -3.717 1.00 90.06 85 PHE A CA 1
ATOM 639 C C . PHE A 1 85 ? 15.543 2.472 -4.079 1.00 90.06 85 PHE A C 1
ATOM 641 O O . PHE A 1 85 ? 15.003 3.416 -3.498 1.00 90.06 85 PHE A O 1
ATOM 648 N N . ILE A 1 86 ? 14.884 1.752 -4.995 1.00 90.94 86 ILE A N 1
ATOM 649 C CA . ILE A 1 86 ? 13.493 2.039 -5.384 1.00 90.94 86 ILE A CA 1
ATOM 650 C C . ILE A 1 86 ? 12.538 1.866 -4.197 1.00 90.94 86 ILE A C 1
ATOM 652 O O . ILE A 1 86 ? 11.698 2.735 -3.959 1.00 90.94 86 ILE A O 1
ATOM 656 N N . LEU A 1 87 ? 12.695 0.795 -3.416 1.00 87.25 87 LEU A N 1
ATOM 657 C CA . LEU A 1 87 ? 11.882 0.520 -2.228 1.00 87.25 87 LEU A CA 1
ATOM 658 C C . LEU A 1 87 ? 12.100 1.535 -1.097 1.00 87.25 87 LEU A C 1
ATOM 660 O O . LEU A 1 87 ? 11.204 1.728 -0.274 1.00 87.25 87 LEU A O 1
ATOM 664 N N . GLN A 1 88 ? 13.275 2.166 -1.036 1.00 88.38 88 GLN A N 1
ATOM 665 C CA . GLN A 1 88 ? 13.564 3.262 -0.107 1.00 88.38 88 GLN A CA 1
ATOM 666 C C . GLN A 1 88 ? 12.997 4.599 -0.591 1.00 88.38 88 GLN A C 1
ATOM 668 O O . GLN A 1 88 ? 12.542 5.410 0.214 1.00 88.38 88 GLN A O 1
ATOM 673 N N . LYS A 1 89 ? 13.045 4.857 -1.901 1.00 91.44 89 LYS A N 1
ATOM 674 C CA . LYS A 1 89 ? 12.691 6.155 -2.487 1.00 91.44 89 LYS A CA 1
ATOM 675 C C . LYS A 1 89 ? 11.237 6.284 -2.906 1.00 91.44 89 LYS A C 1
ATOM 677 O O . LYS A 1 89 ? 10.809 7.407 -3.156 1.00 91.44 89 LYS A O 1
ATOM 682 N N . SER A 1 90 ? 10.488 5.191 -3.001 1.00 90.00 90 SER A N 1
ATOM 683 C CA . SER A 1 90 ? 9.085 5.206 -3.406 1.00 90.00 90 SER A CA 1
ATOM 684 C C . SER A 1 90 ? 8.174 4.638 -2.314 1.00 90.00 90 SER A C 1
ATOM 686 O O . SER A 1 90 ? 8.518 3.628 -1.698 1.00 90.00 90 SER A O 1
ATOM 688 N N . PRO A 1 91 ? 6.991 5.236 -2.068 1.00 86.62 91 PRO A N 1
ATOM 689 C CA . PRO A 1 91 ? 6.051 4.732 -1.067 1.00 86.62 91 PRO A CA 1
ATOM 690 C C . PRO A 1 91 ? 5.447 3.369 -1.436 1.00 86.62 91 PRO A C 1
ATOM 692 O O . PRO A 1 91 ? 5.039 2.629 -0.540 1.00 86.62 91 PRO A O 1
ATOM 695 N N . THR A 1 92 ? 5.369 3.056 -2.735 1.00 88.25 92 THR A N 1
ATOM 696 C CA . THR A 1 92 ? 4.779 1.826 -3.281 1.00 88.25 92 THR A CA 1
ATOM 697 C C . THR A 1 92 ? 5.488 1.405 -4.564 1.00 88.25 92 THR A C 1
ATOM 699 O O . THR A 1 92 ? 5.831 2.261 -5.379 1.00 88.25 92 THR A O 1
ATOM 702 N N . LEU A 1 93 ? 5.588 0.100 -4.797 1.00 90.25 93 LEU A N 1
ATOM 703 C CA . LEU A 1 93 ? 6.081 -0.496 -6.033 1.00 90.25 93 LEU A CA 1
ATOM 704 C C . LEU A 1 93 ? 4.971 -1.324 -6.692 1.00 90.25 93 LEU A C 1
ATOM 706 O O . LEU A 1 93 ? 4.541 -2.348 -6.161 1.00 90.25 93 LEU A O 1
ATOM 710 N N . TRP A 1 94 ? 4.513 -0.877 -7.860 1.00 91.12 94 TRP A N 1
ATOM 711 C CA . TRP A 1 94 ? 3.541 -1.607 -8.669 1.00 91.12 94 TRP A CA 1
ATOM 712 C C . TRP A 1 94 ? 4.275 -2.608 -9.558 1.00 91.12 94 TRP A C 1
ATOM 714 O O . TRP A 1 94 ? 5.116 -2.222 -10.364 1.00 91.12 94 TRP A O 1
ATOM 724 N N . LEU A 1 95 ? 3.963 -3.889 -9.413 1.00 89.88 95 LEU A N 1
ATOM 725 C CA . LEU A 1 95 ? 4.600 -4.994 -10.118 1.00 89.88 95 LEU A CA 1
ATOM 726 C C . LEU A 1 95 ? 3.642 -5.506 -11.195 1.00 89.88 95 LEU A C 1
ATOM 728 O O . LEU A 1 95 ? 2.677 -6.209 -10.894 1.00 89.88 95 LEU A O 1
ATOM 732 N N . LEU A 1 96 ? 3.886 -5.126 -12.452 1.00 91.19 96 LEU A N 1
ATOM 733 C CA . LEU A 1 96 ? 3.136 -5.637 -13.601 1.00 91.19 96 LEU A CA 1
ATOM 734 C C . LEU A 1 96 ? 3.821 -6.921 -14.074 1.00 91.19 96 LEU A C 1
ATOM 736 O O . LEU A 1 96 ? 4.920 -6.845 -14.615 1.00 91.19 96 LEU A O 1
ATOM 740 N N . GLN A 1 97 ? 3.222 -8.091 -13.872 1.00 86.75 97 GLN A N 1
ATOM 741 C CA . GLN A 1 97 ? 3.906 -9.369 -14.113 1.00 86.75 97 GLN A CA 1
ATOM 742 C C . GLN A 1 97 ? 2.978 -10.465 -14.622 1.00 86.75 97 GLN A C 1
ATOM 744 O O . GLN A 1 97 ? 1.759 -10.351 -14.536 1.00 86.75 97 GLN A O 1
ATOM 749 N N . GLU A 1 98 ? 3.550 -11.539 -15.157 1.00 85.25 98 GLU A N 1
ATOM 750 C CA . GLU A 1 98 ? 2.764 -12.680 -15.625 1.00 85.25 98 GLU A CA 1
ATOM 751 C C . GLU A 1 98 ? 1.943 -13.312 -14.485 1.00 85.25 98 GLU A C 1
ATOM 753 O O . GLU A 1 98 ? 2.451 -13.426 -13.364 1.00 85.25 98 GLU A O 1
ATOM 758 N N . PRO A 1 99 ? 0.703 -13.769 -14.756 1.00 82.75 99 PRO A N 1
ATOM 759 C CA . PRO A 1 99 ? -0.177 -14.330 -13.731 1.00 82.75 99 PRO A CA 1
ATOM 760 C C . PRO A 1 99 ? 0.440 -15.478 -12.927 1.00 82.75 99 PRO A C 1
ATOM 762 O O . PRO A 1 99 ? 0.205 -15.567 -11.728 1.00 82.75 99 PRO A O 1
ATOM 765 N N . ALA A 1 100 ? 1.263 -16.317 -13.565 1.00 81.19 100 ALA A N 1
ATOM 766 C CA . ALA A 1 100 ? 1.909 -17.469 -12.934 1.00 81.19 100 ALA A CA 1
ATOM 767 C C . ALA A 1 100 ? 2.891 -17.096 -11.812 1.00 81.19 100 ALA A C 1
ATOM 769 O O . ALA A 1 100 ? 3.238 -17.946 -10.999 1.00 81.19 100 ALA A O 1
ATOM 770 N N . HIS A 1 101 ? 3.344 -15.843 -11.771 1.00 78.00 101 HIS A N 1
ATOM 771 C CA . HIS A 1 101 ? 4.291 -15.377 -10.766 1.00 78.00 101 HIS A CA 1
ATOM 772 C C . HIS A 1 101 ? 3.650 -14.483 -9.696 1.00 78.00 101 HIS A C 1
ATOM 774 O O . HIS A 1 101 ? 4.342 -13.966 -8.817 1.00 78.00 101 HIS A O 1
ATOM 780 N N . ILE A 1 102 ? 2.331 -14.265 -9.758 1.00 78.12 102 ILE A N 1
ATOM 781 C CA . ILE A 1 102 ? 1.605 -13.589 -8.680 1.00 78.12 102 ILE A CA 1
ATOM 782 C C . ILE A 1 102 ? 1.662 -14.486 -7.440 1.00 78.12 102 ILE A C 1
ATOM 784 O O . ILE A 1 102 ? 1.266 -15.647 -7.534 1.00 78.12 102 ILE A O 1
ATOM 788 N N . PRO A 1 103 ? 2.167 -13.976 -6.301 1.00 74.06 103 PRO A N 1
ATOM 789 C CA . PRO A 1 103 ? 2.243 -14.770 -5.088 1.00 74.06 103 PRO A CA 1
ATOM 790 C C . PRO A 1 103 ? 0.854 -15.211 -4.643 1.00 74.06 103 PRO A C 1
ATOM 792 O O . PRO A 1 103 ? -0.124 -14.466 -4.768 1.00 74.06 103 PRO A O 1
ATOM 795 N N . GLU A 1 104 ? 0.803 -16.415 -4.084 1.00 70.88 104 GLU A N 1
ATOM 796 C CA . GLU A 1 104 ? -0.372 -16.887 -3.368 1.00 70.88 104 GLU A CA 1
ATOM 797 C C . GLU A 1 104 ? -0.675 -15.965 -2.178 1.00 70.88 104 GLU A C 1
ATOM 799 O O . GLU A 1 104 ? 0.200 -15.273 -1.640 1.00 70.88 104 GLU A O 1
ATOM 804 N N . GLU A 1 105 ? -1.945 -15.928 -1.788 1.00 67.19 105 GLU A N 1
ATOM 805 C CA . GLU A 1 105 ? -2.409 -15.141 -0.649 1.00 67.19 105 GLU A CA 1
ATOM 806 C C . GLU A 1 105 ? -1.761 -15.692 0.628 1.00 67.19 105 GLU A C 1
ATOM 808 O O . GLU A 1 105 ? -2.018 -16.821 1.040 1.00 67.19 105 GLU A O 1
ATOM 813 N N . THR A 1 106 ? -0.856 -14.904 1.212 1.00 64.19 106 THR A N 1
ATOM 814 C CA . THR A 1 106 ? -0.071 -15.274 2.394 1.00 64.19 106 THR A CA 1
ATOM 815 C C . THR A 1 106 ? -0.049 -14.129 3.400 1.00 64.19 106 THR A C 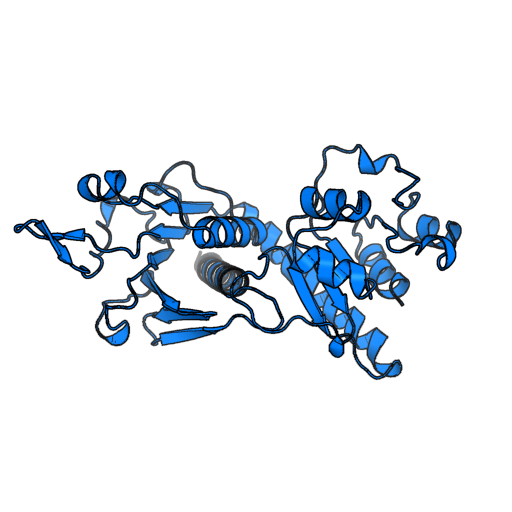1
ATOM 817 O O . THR A 1 106 ? -0.054 -12.951 3.026 1.00 64.19 106 THR A O 1
ATOM 820 N N . ASP A 1 107 ? 0.065 -14.475 4.684 1.00 54.47 107 ASP A N 1
ATOM 821 C CA . ASP A 1 107 ? -0.093 -13.533 5.797 1.00 54.47 107 ASP A CA 1
ATOM 822 C C . ASP A 1 107 ? 0.998 -12.434 5.869 1.00 54.47 107 ASP A C 1
ATOM 824 O O . ASP A 1 107 ? 0.843 -11.488 6.644 1.00 54.47 107 ASP A O 1
ATOM 828 N N . ASP A 1 108 ? 2.078 -12.483 5.068 1.00 64.81 108 ASP A N 1
ATOM 829 C CA . ASP A 1 108 ? 3.236 -11.561 5.162 1.00 64.81 108 ASP A CA 1
ATOM 830 C C . ASP A 1 108 ? 3.492 -10.684 3.918 1.00 64.81 108 ASP A C 1
ATOM 832 O O . ASP A 1 108 ? 4.600 -10.191 3.675 1.00 64.81 108 ASP A O 1
ATOM 836 N N . CYS A 1 109 ? 2.447 -10.420 3.133 1.00 67.69 109 CYS A N 1
ATOM 837 C CA . CYS A 1 109 ? 2.544 -9.516 1.988 1.00 67.69 109 CYS A CA 1
ATOM 838 C C . CYS A 1 109 ? 3.026 -8.107 2.405 1.00 67.69 109 CYS A C 1
ATOM 840 O O . CYS A 1 109 ? 2.390 -7.448 3.242 1.00 67.69 109 CYS A O 1
ATOM 842 N N . ASP A 1 110 ? 4.125 -7.619 1.810 1.00 75.31 110 ASP A N 1
ATOM 843 C CA . ASP A 1 110 ? 4.626 -6.254 2.033 1.00 75.31 110 ASP A CA 1
ATOM 844 C C . ASP A 1 110 ? 3.600 -5.238 1.484 1.00 75.31 110 ASP A C 1
ATOM 846 O O . ASP A 1 110 ? 3.303 -5.256 0.287 1.00 75.31 110 ASP A O 1
ATOM 850 N N . PRO A 1 111 ? 3.049 -4.331 2.318 1.00 73.81 111 PRO A N 1
ATOM 851 C CA . PRO A 1 111 ? 2.023 -3.371 1.898 1.00 73.81 111 PRO A CA 1
ATOM 852 C C . PRO A 1 111 ? 2.501 -2.373 0.832 1.00 73.81 111 PRO A C 1
ATOM 854 O O . PRO A 1 111 ? 1.676 -1.662 0.256 1.00 73.81 111 PRO A O 1
ATOM 857 N N . ARG A 1 112 ? 3.812 -2.293 0.571 1.00 81.38 112 ARG A N 1
ATOM 858 C CA . ARG A 1 112 ? 4.388 -1.494 -0.518 1.00 81.38 112 ARG A CA 1
ATOM 859 C C . ARG A 1 112 ? 4.176 -2.115 -1.885 1.00 81.38 112 ARG A C 1
ATOM 861 O O . ARG A 1 112 ? 4.205 -1.380 -2.869 1.00 81.38 112 ARG A O 1
ATOM 868 N N . LEU A 1 113 ? 4.021 -3.433 -1.960 1.00 83.75 113 LEU A N 1
ATOM 869 C CA . LEU A 1 113 ? 3.971 -4.158 -3.221 1.00 83.75 113 LEU A CA 1
ATOM 870 C C . LEU A 1 113 ? 2.527 -4.253 -3.711 1.00 83.75 113 LEU A C 1
ATOM 872 O O . LEU A 1 113 ? 1.624 -4.671 -2.986 1.00 83.75 113 LEU A O 1
ATOM 876 N N . ILE A 1 114 ? 2.303 -3.840 -4.956 1.00 85.50 114 ILE A N 1
ATOM 877 C CA . ILE A 1 114 ? 0.992 -3.887 -5.605 1.00 85.50 114 ILE A CA 1
ATOM 878 C C . ILE A 1 114 ? 1.135 -4.694 -6.887 1.00 85.50 114 ILE A C 1
ATOM 880 O O . ILE A 1 114 ? 1.688 -4.209 -7.869 1.00 85.50 114 ILE A O 1
ATOM 884 N N . PHE A 1 115 ? 0.625 -5.920 -6.897 1.00 86.19 115 PHE A N 1
ATOM 885 C CA . PHE A 1 115 ? 0.733 -6.796 -8.059 1.00 86.19 115 PHE A CA 1
ATOM 886 C C . PHE A 1 115 ? -0.401 -6.544 -9.057 1.00 86.19 115 PHE A C 1
ATOM 888 O O . PHE A 1 115 ? -1.556 -6.288 -8.693 1.00 86.19 115 PHE A O 1
ATOM 895 N N . ARG A 1 116 ? -0.067 -6.603 -10.347 1.00 88.00 116 ARG A N 1
ATOM 896 C CA . ARG A 1 116 ? -1.015 -6.510 -11.457 1.00 88.00 116 ARG A CA 1
ATOM 897 C C . ARG A 1 116 ? -0.670 -7.562 -12.516 1.00 88.00 116 ARG A C 1
ATOM 899 O O . ARG A 1 116 ? 0.440 -7.525 -13.049 1.00 88.00 116 ARG A O 1
ATOM 906 N N . PRO A 1 117 ? -1.598 -8.477 -12.848 1.00 89.06 117 PRO A N 1
ATOM 907 C CA . PRO A 1 117 ? -1.365 -9.458 -13.899 1.00 89.06 117 PRO A CA 1
ATOM 908 C C . PRO A 1 117 ? -1.257 -8.768 -15.259 1.00 89.06 117 PRO A C 1
ATOM 910 O O . PRO A 1 117 ? -2.150 -8.012 -15.647 1.00 89.06 117 PRO A O 1
ATOM 913 N N . LEU A 1 118 ? -0.191 -9.061 -15.996 1.00 89.94 118 LEU A N 1
ATOM 914 C CA . LEU A 1 118 ? -0.081 -8.743 -17.413 1.00 89.94 118 LEU A CA 1
ATOM 915 C C . LEU A 1 118 ? -1.095 -9.583 -18.204 1.00 89.94 118 LEU A C 1
ATOM 917 O O . LEU A 1 118 ? -1.320 -10.753 -17.874 1.00 89.94 118 LEU A O 1
ATOM 921 N N . PRO A 1 119 ? -1.707 -9.019 -19.258 1.00 89.94 119 PRO A N 1
ATOM 922 C CA . PRO A 1 119 ? -2.596 -9.782 -20.118 1.00 89.94 119 PRO A CA 1
ATOM 923 C C . PRO A 1 119 ? -1.814 -10.865 -20.871 1.00 89.94 119 PRO A C 1
ATOM 925 O O . PRO A 1 119 ? -0.723 -10.618 -21.380 1.00 89.94 119 PRO A O 1
ATOM 928 N N . ALA A 1 120 ? -2.408 -12.054 -20.999 1.00 86.06 120 ALA A N 1
ATOM 929 C CA . ALA A 1 120 ? -1.801 -13.171 -21.728 1.00 86.06 120 ALA A CA 1
ATOM 930 C C . ALA A 1 120 ? -1.713 -12.923 -23.247 1.00 86.06 120 ALA A C 1
ATOM 932 O O . ALA A 1 120 ? -0.879 -13.508 -23.931 1.00 86.06 120 ALA A O 1
ATOM 933 N N . GLN A 1 121 ? -2.587 -12.068 -23.792 1.00 87.25 121 GLN A N 1
ATOM 934 C CA . GLN A 1 121 ? -2.633 -11.756 -25.220 1.00 87.25 121 GLN A CA 1
ATOM 935 C C . GLN A 1 121 ? -1.890 -10.441 -25.511 1.00 87.25 121 GLN A C 1
ATOM 937 O O . GLN A 1 121 ? -2.317 -9.394 -25.015 1.00 87.25 121 GLN A O 1
ATOM 942 N N . PRO A 1 122 ? -0.860 -10.433 -26.384 1.00 84.38 122 PRO A N 1
ATOM 943 C CA . PRO A 1 122 ? -0.088 -9.224 -26.695 1.00 84.38 122 PRO A CA 1
ATOM 944 C C . PRO A 1 122 ? -0.931 -8.047 -27.204 1.00 84.38 122 PRO A C 1
ATOM 946 O O . PRO A 1 122 ? -0.621 -6.889 -26.941 1.00 84.38 122 PRO A O 1
ATOM 949 N N . GLN A 1 123 ? -2.036 -8.340 -27.894 1.00 89.06 123 GLN A N 1
ATOM 950 C CA . GLN A 1 123 ? -2.954 -7.348 -28.467 1.00 89.06 123 GLN A CA 1
ATOM 951 C C . GLN A 1 123 ? -3.636 -6.475 -27.397 1.00 89.06 123 GLN A C 1
ATOM 953 O O . GLN A 1 123 ? -4.086 -5.371 -27.686 1.00 89.06 123 GLN A O 1
ATOM 958 N N . GLN A 1 124 ? -3.706 -6.963 -26.156 1.00 90.75 124 GLN A N 1
ATOM 959 C CA . GLN A 1 124 ? -4.347 -6.283 -25.030 1.00 90.75 124 GLN A CA 1
ATOM 960 C C . GLN A 1 124 ? -3.363 -5.434 -24.211 1.00 90.75 124 GLN A C 1
ATOM 962 O O . GLN A 1 124 ? -3.772 -4.768 -23.264 1.00 90.75 124 GLN A O 1
ATOM 967 N N . LEU A 1 125 ? -2.064 -5.444 -24.539 1.00 89.38 125 LEU A N 1
ATOM 968 C CA . LEU A 1 125 ? -1.052 -4.736 -23.749 1.00 89.38 125 LEU A CA 1
ATOM 969 C C . LEU A 1 125 ? -1.245 -3.220 -23.768 1.00 89.38 125 LEU A C 1
ATOM 971 O O . LEU A 1 125 ? -1.126 -2.587 -22.724 1.00 89.38 125 LEU A O 1
ATOM 975 N N . SER A 1 126 ? -1.591 -2.642 -24.920 1.00 90.75 126 SER A N 1
ATOM 976 C CA . SER A 1 126 ? -1.779 -1.191 -25.027 1.00 90.75 126 SER A CA 1
ATOM 977 C C . SER A 1 126 ? -2.966 -0.709 -24.186 1.00 90.75 126 SER A C 1
ATOM 979 O O . SER A 1 126 ? -2.831 0.198 -23.364 1.00 90.75 126 SER A O 1
ATOM 981 N N . THR A 1 127 ? -4.120 -1.379 -24.292 1.00 93.12 127 THR A N 1
ATOM 982 C CA . THR A 1 127 ? -5.301 -1.065 -23.470 1.00 93.12 127 THR A CA 1
ATOM 983 C C . THR A 1 127 ? -5.042 -1.316 -21.985 1.00 93.12 127 THR A C 1
ATOM 985 O O . THR A 1 127 ? -5.480 -0.536 -21.138 1.00 93.12 127 THR A O 1
ATOM 988 N N . PHE A 1 128 ? -4.274 -2.355 -21.650 1.00 94.12 128 PHE A N 1
ATOM 989 C CA . PHE A 1 128 ? -3.820 -2.600 -20.286 1.00 94.12 128 PHE A CA 1
ATOM 990 C C . PHE A 1 128 ? -2.932 -1.464 -19.758 1.00 94.12 128 PHE A C 1
ATOM 992 O O . PHE A 1 128 ? -3.188 -0.964 -18.665 1.00 94.12 128 PHE A O 1
ATOM 999 N N . PHE A 1 129 ? -1.935 -0.995 -20.513 1.00 94.56 129 PHE A N 1
ATOM 1000 C CA . PHE A 1 129 ? -1.076 0.110 -20.074 1.00 94.56 129 PHE A CA 1
ATOM 1001 C C . PHE A 1 129 ? -1.836 1.428 -19.937 1.00 94.56 129 PHE A C 1
ATOM 1003 O O . PHE A 1 129 ? -1.582 2.161 -18.985 1.00 94.56 129 PHE A O 1
ATOM 1010 N N . GLN A 1 130 ? -2.813 1.701 -20.804 1.00 93.94 130 GLN A N 1
ATOM 1011 C CA . GLN A 1 130 ? -3.719 2.843 -20.637 1.00 93.94 130 GLN A CA 1
ATOM 1012 C C . GLN A 1 130 ? -4.522 2.743 -19.335 1.00 93.94 130 GLN A C 1
ATOM 1014 O O . GLN A 1 130 ? -4.650 3.729 -18.609 1.00 93.94 130 GLN A O 1
ATOM 1019 N N . LYS A 1 131 ? -5.015 1.544 -18.998 1.00 95.12 131 LYS A N 1
ATOM 1020 C CA . LYS A 1 131 ? -5.698 1.290 -17.725 1.00 95.12 131 LYS A CA 1
ATOM 1021 C C . LYS A 1 131 ? -4.765 1.502 -16.529 1.00 95.12 131 LYS A C 1
ATOM 1023 O O . LYS A 1 131 ? -5.146 2.203 -15.597 1.00 95.12 131 LYS A O 1
ATOM 1028 N N . ILE A 1 132 ? -3.549 0.951 -16.560 1.00 94.81 132 ILE A N 1
ATOM 1029 C CA . ILE A 1 132 ? -2.552 1.149 -15.493 1.00 94.81 132 ILE A CA 1
ATOM 1030 C C . ILE A 1 132 ? -2.217 2.633 -15.336 1.00 94.81 132 ILE A C 1
ATOM 1032 O O . ILE A 1 132 ? -2.220 3.148 -14.223 1.00 94.81 132 ILE A O 1
ATOM 1036 N N . PHE A 1 133 ? -2.000 3.346 -16.439 1.00 95.38 133 PHE A N 1
ATOM 1037 C CA . PHE A 1 133 ? -1.775 4.786 -16.422 1.00 95.38 133 PHE A CA 1
ATOM 1038 C C . PHE A 1 133 ? -2.941 5.547 -15.762 1.00 95.38 133 PHE A C 1
ATOM 1040 O O . PHE A 1 133 ? -2.711 6.380 -14.884 1.00 95.38 133 PHE A O 1
ATOM 1047 N N . ALA A 1 134 ? -4.192 5.234 -16.116 1.00 94.12 134 ALA A N 1
ATOM 1048 C CA . ALA A 1 134 ? -5.375 5.842 -15.504 1.00 94.12 134 ALA A CA 1
ATOM 1049 C C . ALA A 1 134 ? -5.482 5.538 -13.995 1.00 94.12 134 ALA A C 1
ATOM 1051 O O . ALA A 1 134 ? -5.741 6.437 -13.196 1.00 94.12 134 ALA A O 1
ATOM 1052 N N . GLU A 1 135 ? -5.233 4.291 -13.582 1.00 92.44 135 GLU A N 1
ATOM 1053 C CA . GLU A 1 135 ? -5.228 3.903 -12.165 1.00 92.44 135 GLU A CA 1
ATOM 1054 C C . GLU A 1 135 ? -4.145 4.652 -11.377 1.00 92.44 135 GLU A C 1
ATOM 1056 O O . GLU A 1 135 ? -4.418 5.222 -10.320 1.00 92.44 135 GLU A O 1
ATOM 1061 N N . CYS A 1 136 ? -2.921 4.694 -11.902 1.00 92.69 136 CYS A N 1
ATOM 1062 C CA . CYS A 1 136 ? -1.794 5.352 -11.256 1.00 92.69 136 CYS A CA 1
ATOM 1063 C C . CYS A 1 136 ? -1.980 6.871 -11.168 1.00 92.69 136 CYS A C 1
ATOM 1065 O O . CYS A 1 136 ? -1.690 7.462 -10.131 1.00 92.69 136 CYS A O 1
ATOM 1067 N N . THR A 1 137 ? -2.489 7.518 -12.218 1.00 92.38 137 THR A N 1
ATOM 1068 C CA . THR A 1 137 ? -2.764 8.965 -12.199 1.00 92.38 137 THR A CA 1
ATOM 1069 C C . THR A 1 137 ? -3.887 9.319 -11.227 1.00 92.38 137 THR A C 1
ATOM 1071 O O . THR A 1 137 ? -3.744 10.276 -10.463 1.00 92.38 137 THR A O 1
ATOM 1074 N N . ALA A 1 138 ? -4.956 8.519 -11.165 1.00 89.00 138 ALA A N 1
ATOM 1075 C CA . ALA A 1 138 ? -6.004 8.672 -10.158 1.00 89.00 138 ALA A CA 1
ATOM 1076 C C . ALA A 1 138 ? -5.456 8.484 -8.734 1.00 89.00 138 ALA A C 1
ATOM 1078 O O . ALA A 1 138 ? -5.775 9.257 -7.827 1.00 89.00 138 ALA A O 1
ATOM 1079 N N . TRP A 1 139 ? -4.588 7.491 -8.532 1.00 88.00 139 TRP A N 1
ATOM 1080 C CA . TRP A 1 139 ? -3.920 7.259 -7.255 1.00 88.00 139 TRP A CA 1
ATOM 1081 C C . TRP A 1 139 ? -3.023 8.441 -6.851 1.00 88.00 139 TRP A C 1
ATOM 1083 O O . TRP A 1 139 ? -3.133 8.929 -5.726 1.00 88.00 139 TRP A O 1
ATOM 1093 N N . LEU A 1 140 ? -2.214 8.972 -7.774 1.00 90.12 140 LEU A N 1
ATOM 1094 C CA . LEU A 1 140 ? -1.364 10.149 -7.554 1.00 90.12 140 LEU A CA 1
ATOM 1095 C C . LEU A 1 140 ? -2.186 11.398 -7.211 1.00 90.12 140 LEU A C 1
ATOM 1097 O O . LEU A 1 140 ? -1.854 12.126 -6.273 1.00 90.12 140 LEU A O 1
ATOM 1101 N N . ALA A 1 141 ? -3.280 11.638 -7.937 1.00 88.38 141 ALA A N 1
ATOM 1102 C CA . ALA A 1 141 ? -4.184 12.753 -7.672 1.00 88.38 141 ALA A CA 1
ATOM 1103 C C . ALA A 1 141 ? -4.815 12.646 -6.274 1.00 88.38 141 ALA A C 1
ATOM 1105 O O . ALA A 1 141 ? -4.816 13.618 -5.513 1.00 88.38 141 ALA A O 1
ATOM 1106 N N . ASN A 1 142 ? -5.277 11.449 -5.898 1.00 86.31 142 ASN A N 1
ATOM 1107 C CA . ASN A 1 142 ? -5.816 11.188 -4.565 1.00 86.31 142 ASN A CA 1
ATOM 1108 C C . ASN A 1 142 ? -4.762 11.405 -3.480 1.00 86.31 142 ASN A C 1
ATOM 1110 O O . ASN A 1 142 ? -5.033 12.102 -2.504 1.00 86.31 142 ASN A O 1
ATOM 1114 N N . ARG A 1 143 ? -3.546 10.881 -3.667 1.00 88.12 143 ARG A N 1
ATOM 1115 C CA . ARG A 1 143 ? -2.430 11.059 -2.731 1.00 88.12 143 ARG A CA 1
ATOM 1116 C C . ARG A 1 143 ? -2.132 12.541 -2.485 1.00 88.12 143 ARG A C 1
ATOM 1118 O O . ARG A 1 143 ? -1.986 12.942 -1.334 1.00 88.12 143 ARG A O 1
ATOM 1125 N N . ARG A 1 144 ? -2.126 13.372 -3.534 1.00 87.00 144 ARG A N 1
ATOM 1126 C CA . ARG A 1 144 ? -1.962 14.834 -3.411 1.00 87.00 144 ARG A CA 1
ATOM 1127 C C . ARG A 1 144 ? -3.113 15.490 -2.647 1.00 87.00 144 ARG A C 1
ATOM 1129 O O . ARG A 1 144 ? -2.859 16.316 -1.775 1.00 87.00 144 ARG A O 1
ATOM 1136 N N . LYS A 1 145 ? -4.366 15.106 -2.923 1.00 87.00 145 LYS A N 1
ATOM 1137 C CA . LYS A 1 145 ? -5.543 15.592 -2.173 1.00 87.00 145 LYS A CA 1
ATOM 1138 C C . LYS A 1 145 ? -5.452 15.224 -0.686 1.00 87.00 145 LYS A C 1
ATOM 1140 O O . LYS A 1 145 ? -5.812 16.024 0.174 1.00 87.00 145 LYS A O 1
ATOM 1145 N N . ASN A 1 146 ? -4.927 14.040 -0.382 1.00 87.81 146 ASN A N 1
ATOM 1146 C CA . ASN A 1 146 ? -4.799 13.530 0.981 1.00 87.81 146 ASN A CA 1
ATOM 1147 C C . ASN A 1 146 ? -3.636 14.120 1.772 1.00 87.81 146 ASN A C 1
ATOM 1149 O O . ASN A 1 146 ? -3.650 13.983 2.987 1.00 87.81 146 ASN A O 1
ATOM 1153 N N . ALA A 1 147 ? -2.679 14.804 1.138 1.00 84.69 147 ALA A N 1
ATOM 1154 C CA . ALA A 1 147 ? -1.527 15.384 1.834 1.00 84.69 147 ALA A CA 1
ATOM 1155 C C . ALA A 1 147 ? -1.921 16.381 2.944 1.00 84.69 147 ALA A C 1
ATOM 1157 O O . ALA A 1 147 ? -1.148 16.625 3.865 1.00 84.69 147 ALA A O 1
ATOM 1158 N N . LYS A 1 148 ? -3.134 16.946 2.865 1.00 85.56 148 LYS A N 1
ATOM 1159 C CA . LYS A 1 148 ? -3.712 17.842 3.879 1.00 85.56 148 LYS A CA 1
ATOM 1160 C C . LYS A 1 148 ? -4.419 17.113 5.023 1.00 85.56 148 LYS A C 1
ATOM 1162 O O . LYS A 1 148 ? -4.868 17.770 5.955 1.00 85.56 148 LYS A O 1
ATOM 1167 N N . LYS A 1 149 ? -4.575 15.795 4.923 1.00 90.94 149 LYS A N 1
ATOM 1168 C CA . LYS A 1 149 ? -5.265 14.975 5.911 1.00 90.94 149 LYS A CA 1
ATOM 1169 C C . LYS A 1 149 ? -4.272 14.282 6.815 1.00 90.94 149 LYS A C 1
ATOM 1171 O O . LYS A 1 149 ? -3.185 13.888 6.378 1.00 90.94 149 LYS A O 1
ATOM 1176 N N . SER A 1 150 ? -4.689 14.077 8.051 1.00 93.81 150 SER A N 1
ATOM 1177 C CA . SER A 1 150 ? -3.856 13.453 9.062 1.00 93.81 150 SER A CA 1
ATOM 1178 C C . SER A 1 150 ? -4.545 12.288 9.764 1.00 93.81 150 SER A C 1
ATOM 1180 O O . SER A 1 150 ? -5.773 12.219 9.833 1.00 93.81 150 SER A O 1
ATOM 1182 N N . PHE A 1 151 ? -3.741 11.358 10.273 1.00 95.62 151 PHE A N 1
ATOM 1183 C CA . PHE A 1 151 ? -4.207 10.245 11.087 1.00 95.62 151 PHE A CA 1
ATOM 1184 C C . PHE A 1 151 ? -3.498 10.196 12.441 1.00 95.62 151 PHE A C 1
ATOM 1186 O O . PHE A 1 151 ? -2.309 10.497 12.549 1.00 95.62 151 PHE A O 1
ATOM 1193 N N . TRP A 1 152 ? -4.222 9.776 13.470 1.00 94.88 152 TRP A N 1
ATOM 1194 C CA . TRP A 1 152 ? -3.702 9.444 14.789 1.00 94.88 152 TRP A CA 1
ATOM 1195 C C . TRP A 1 152 ? -3.839 7.939 15.002 1.00 94.88 152 TRP A C 1
ATOM 1197 O O . TRP A 1 152 ? -4.950 7.415 14.994 1.00 94.88 152 TRP A O 1
ATOM 1207 N N . LEU A 1 153 ? -2.715 7.242 15.169 1.00 94.44 153 LEU A N 1
ATOM 1208 C CA . LEU A 1 153 ? -2.681 5.801 15.409 1.00 94.44 153 LEU A CA 1
ATOM 1209 C C . LEU A 1 153 ? -2.235 5.533 16.844 1.00 94.44 153 LEU A C 1
ATOM 1211 O O . LEU A 1 153 ? -1.070 5.717 17.203 1.00 94.44 153 LEU A O 1
ATOM 1215 N N . ASN A 1 154 ? -3.192 5.102 17.656 1.00 92.38 154 ASN A N 1
ATOM 1216 C CA . ASN A 1 154 ? -3.032 4.795 19.062 1.00 92.38 154 ASN A CA 1
ATOM 1217 C C . ASN A 1 154 ? -2.937 3.279 19.259 1.00 92.38 154 ASN A C 1
ATOM 1219 O O . ASN A 1 154 ? -3.884 2.544 19.004 1.00 92.38 154 ASN A O 1
ATOM 1223 N N . TYR A 1 155 ? -1.788 2.802 19.731 1.00 91.75 155 TYR A N 1
ATOM 1224 C CA . TYR A 1 155 ? -1.616 1.417 20.167 1.00 91.75 155 TYR A CA 1
ATOM 1225 C C . TYR A 1 155 ? -1.049 1.427 21.580 1.00 91.75 155 TYR A C 1
ATOM 1227 O O . TYR A 1 155 ? 0.146 1.672 21.775 1.00 91.75 155 TYR A O 1
ATOM 1235 N N . GLN A 1 156 ? -1.925 1.198 22.555 1.00 88.56 156 GLN A N 1
ATOM 1236 C CA . GLN A 1 156 ? -1.589 1.188 23.972 1.00 88.56 156 GLN A CA 1
ATOM 1237 C C . GLN A 1 156 ? -2.042 -0.128 24.590 1.00 88.56 156 GLN A C 1
ATOM 1239 O O . GLN A 1 156 ? -3.231 -0.401 24.701 1.00 88.56 156 GLN A O 1
ATOM 1244 N N . ILE A 1 157 ? -1.063 -0.937 24.988 1.00 88.88 157 ILE A N 1
ATOM 1245 C CA . ILE A 1 157 ? -1.298 -2.138 25.787 1.00 88.88 157 ILE A CA 1
ATOM 1246 C C . ILE A 1 157 ? -1.568 -1.692 27.234 1.00 88.88 157 ILE A C 1
ATOM 1248 O O . ILE A 1 157 ? -0.810 -0.848 27.734 1.00 88.88 157 ILE A O 1
ATOM 1252 N N . PRO A 1 158 ? -2.582 -2.252 27.921 1.00 88.31 158 PRO A N 1
ATOM 1253 C CA . PRO A 1 158 ? -2.813 -2.011 29.341 1.00 88.31 158 PRO A CA 1
ATOM 1254 C C . PRO A 1 158 ? -1.532 -2.209 30.157 1.00 88.31 158 PRO A C 1
ATOM 1256 O O . PRO A 1 158 ? -0.820 -3.195 29.957 1.00 88.31 158 PRO A O 1
ATOM 1259 N N . GLU A 1 159 ? -1.228 -1.287 31.077 1.00 87.62 159 GLU A N 1
ATOM 1260 C CA . GLU A 1 159 ? 0.029 -1.284 31.853 1.00 87.62 159 GLU A CA 1
ATOM 1261 C C . GLU A 1 159 ? 0.328 -2.641 32.499 1.00 87.62 159 GLU A C 1
ATOM 1263 O O . GLU A 1 159 ? 1.461 -3.118 32.481 1.00 87.62 159 GLU A O 1
ATOM 1268 N N . GLN A 1 160 ? -0.712 -3.307 32.999 1.00 86.00 160 GLN A N 1
ATOM 1269 C CA . GLN A 1 160 ? -0.615 -4.600 33.664 1.00 86.00 160 GLN A CA 1
ATOM 1270 C C . GLN A 1 160 ? -0.147 -5.726 32.724 1.00 86.00 160 GLN A C 1
ATOM 1272 O O . GLN A 1 160 ? 0.447 -6.699 33.180 1.00 86.00 160 GLN A O 1
ATOM 1277 N N . LEU A 1 161 ? -0.387 -5.598 31.415 1.00 86.88 161 LEU A N 1
ATOM 1278 C CA . LEU A 1 161 ? -0.039 -6.597 30.401 1.00 86.88 161 LEU A CA 1
ATOM 1279 C C . LEU A 1 161 ? 1.281 -6.293 29.682 1.00 86.88 161 LEU A C 1
ATOM 1281 O O . LEU A 1 161 ? 1.848 -7.184 29.043 1.00 86.88 161 LEU A O 1
ATOM 1285 N N . LYS A 1 162 ? 1.829 -5.078 29.826 1.00 87.12 162 LYS A N 1
ATOM 1286 C CA . LYS A 1 162 ? 3.099 -4.693 29.186 1.00 87.12 162 LYS A CA 1
ATOM 1287 C C . LYS A 1 162 ? 4.271 -5.579 29.593 1.00 87.12 162 LYS A C 1
ATOM 1289 O O . LYS A 1 162 ? 5.177 -5.775 28.795 1.00 87.12 162 LYS A O 1
ATOM 1294 N N . ILE A 1 163 ? 4.253 -6.149 30.798 1.00 81.38 163 ILE A N 1
ATOM 1295 C CA . ILE A 1 163 ? 5.315 -7.047 31.283 1.00 81.38 163 ILE A CA 1
ATOM 1296 C C . ILE A 1 163 ? 5.407 -8.319 30.420 1.00 81.38 163 ILE A C 1
ATOM 1298 O O . ILE A 1 163 ? 6.488 -8.879 30.259 1.00 81.38 163 ILE A O 1
ATOM 1302 N N . ILE A 1 164 ? 4.282 -8.759 29.848 1.00 78.25 164 ILE A N 1
ATOM 1303 C CA . ILE A 1 164 ? 4.153 -10.046 29.151 1.00 78.25 164 ILE A CA 1
ATOM 1304 C C . ILE A 1 164 ? 4.144 -9.852 27.628 1.00 78.25 164 ILE A C 1
ATOM 1306 O O . ILE A 1 164 ? 4.664 -10.690 26.896 1.00 78.25 164 ILE A O 1
ATOM 1310 N N . ALA A 1 165 ? 3.593 -8.739 27.137 1.00 69.44 165 ALA A N 1
ATOM 1311 C CA . ALA A 1 165 ? 3.396 -8.491 25.711 1.00 69.44 165 ALA A CA 1
ATOM 1312 C C . ALA A 1 165 ? 3.839 -7.076 25.296 1.00 69.44 165 ALA A C 1
ATOM 1314 O O . ALA A 1 165 ? 3.055 -6.323 24.733 1.00 69.44 165 ALA A O 1
ATOM 1315 N N . ASN A 1 166 ? 5.096 -6.692 25.555 1.00 71.06 166 ASN A N 1
ATOM 1316 C CA . ASN A 1 166 ? 5.603 -5.340 25.241 1.00 71.06 166 ASN A CA 1
ATOM 1317 C C . ASN A 1 166 ? 5.943 -5.096 23.755 1.00 71.06 166 ASN A C 1
ATOM 1319 O O . ASN A 1 166 ? 6.442 -4.032 23.387 1.00 71.06 166 ASN A O 1
ATOM 1323 N N . LEU A 1 167 ? 5.763 -6.092 22.887 1.00 79.44 167 LEU A N 1
ATOM 1324 C CA . LEU A 1 167 ? 6.151 -5.972 21.485 1.00 79.44 167 LEU A CA 1
ATOM 1325 C C . LEU A 1 167 ? 4.992 -5.417 20.661 1.00 79.44 167 LEU A C 1
ATOM 1327 O O . LEU A 1 167 ? 3.872 -5.927 20.701 1.00 79.44 167 LEU A O 1
ATOM 1331 N N . ARG A 1 168 ? 5.275 -4.373 19.875 1.00 85.62 168 ARG A N 1
ATOM 1332 C CA . ARG A 1 168 ? 4.336 -3.904 18.854 1.00 85.62 168 ARG A CA 1
ATOM 1333 C C . ARG A 1 168 ? 4.167 -4.986 17.785 1.00 85.62 168 ARG A C 1
ATOM 1335 O O . ARG A 1 168 ? 5.175 -5.471 17.266 1.00 85.62 168 ARG A O 1
ATOM 1342 N N . PRO A 1 169 ? 2.928 -5.341 17.417 1.00 88.50 169 PRO A N 1
ATOM 1343 C CA . PRO A 1 169 ? 2.695 -6.387 16.440 1.00 88.50 169 PRO A CA 1
ATOM 1344 C C . PRO A 1 169 ? 3.074 -5.909 15.033 1.00 88.50 169 PRO A C 1
ATOM 1346 O O . PRO A 1 169 ? 2.877 -4.746 14.676 1.00 88.50 169 PRO A O 1
ATOM 1349 N N . ALA A 1 170 ? 3.590 -6.823 14.207 1.00 85.62 170 ALA A N 1
ATOM 1350 C CA . ALA A 1 170 ? 4.085 -6.507 12.864 1.00 85.62 170 ALA A CA 1
ATOM 1351 C C . ALA A 1 170 ? 3.004 -5.910 11.941 1.00 85.62 170 ALA A C 1
ATOM 1353 O O . ALA A 1 170 ? 3.296 -5.051 11.107 1.00 85.62 170 ALA A O 1
ATOM 1354 N N . TRP A 1 171 ? 1.741 -6.314 12.116 1.00 87.31 171 TRP A N 1
ATOM 1355 C CA . TRP A 1 171 ? 0.618 -5.793 11.333 1.00 87.31 171 TRP A CA 1
ATOM 1356 C C . TRP A 1 171 ? 0.424 -4.281 11.516 1.00 87.31 171 TRP A C 1
ATOM 1358 O O . TRP A 1 171 ? 0.037 -3.598 10.571 1.00 87.31 171 TRP A O 1
ATOM 1368 N N . LEU A 1 172 ? 0.750 -3.738 12.694 1.00 91.06 172 LEU A N 1
ATOM 1369 C CA . LEU A 1 172 ? 0.575 -2.318 12.986 1.00 91.06 172 LEU A CA 1
ATOM 1370 C C . LEU A 1 172 ? 1.514 -1.460 12.137 1.00 91.06 172 LEU A C 1
ATOM 1372 O O . LEU A 1 172 ? 1.104 -0.438 11.593 1.00 91.06 172 LEU A O 1
ATOM 1376 N N . ALA A 1 173 ? 2.761 -1.912 11.975 1.00 88.56 173 ALA A N 1
ATOM 1377 C CA . ALA A 1 173 ? 3.719 -1.274 11.080 1.00 88.56 173 ALA A CA 1
ATOM 1378 C C . ALA A 1 173 ? 3.248 -1.350 9.619 1.00 88.56 173 ALA A C 1
ATOM 1380 O O . ALA A 1 173 ? 3.378 -0.375 8.880 1.00 88.56 173 ALA A O 1
ATOM 1381 N N . ARG A 1 174 ? 2.638 -2.476 9.210 1.00 87.62 174 ARG A N 1
ATOM 1382 C CA . ARG A 1 174 ? 2.056 -2.619 7.865 1.00 87.62 174 ARG A CA 1
ATOM 1383 C C . ARG A 1 174 ? 0.910 -1.631 7.639 1.00 87.62 174 ARG A C 1
ATOM 1385 O O . ARG A 1 174 ? 0.828 -1.033 6.566 1.00 87.62 174 ARG A O 1
ATOM 1392 N N . PHE A 1 175 ? 0.053 -1.433 8.640 1.00 92.06 175 PHE A N 1
ATOM 1393 C CA . PHE A 1 175 ? -1.066 -0.501 8.543 1.00 92.06 175 PHE A CA 1
ATOM 1394 C C . PHE A 1 175 ? -0.619 0.968 8.550 1.00 92.06 175 PHE A C 1
ATOM 1396 O O . PHE A 1 175 ? -1.041 1.719 7.671 1.00 92.06 175 PHE A O 1
ATOM 1403 N N . ASP A 1 176 ? 0.293 1.365 9.449 1.00 92.81 176 ASP A N 1
ATOM 1404 C CA . ASP A 1 176 ? 0.900 2.709 9.449 1.00 92.81 176 ASP A CA 1
ATOM 1405 C C . ASP A 1 176 ? 1.529 3.029 8.085 1.00 92.81 176 ASP A C 1
ATOM 1407 O O . ASP A 1 176 ? 1.260 4.079 7.492 1.00 92.81 176 ASP A O 1
ATOM 1411 N N . HIS A 1 177 ? 2.284 2.079 7.523 1.00 89.19 177 HIS A N 1
ATOM 1412 C CA . HIS A 1 177 ? 2.873 2.235 6.197 1.00 89.19 177 HIS A CA 1
ATOM 1413 C C . HIS A 1 177 ? 1.809 2.407 5.107 1.00 89.19 177 HIS A C 1
ATOM 1415 O O . HIS A 1 177 ? 1.918 3.308 4.277 1.00 89.19 177 HIS A O 1
ATOM 1421 N N . ALA A 1 178 ? 0.750 1.592 5.115 1.00 90.31 178 ALA A N 1
ATOM 1422 C CA . ALA A 1 178 ? -0.346 1.688 4.151 1.00 90.31 178 ALA A CA 1
ATOM 1423 C C . ALA A 1 178 ? -1.076 3.048 4.200 1.00 90.31 178 ALA A C 1
ATOM 1425 O O . ALA A 1 178 ? -1.450 3.596 3.155 1.00 90.31 178 ALA A O 1
ATOM 1426 N N . LEU A 1 179 ? -1.267 3.619 5.394 1.00 92.81 179 LEU A N 1
ATOM 1427 C CA . LEU A 1 179 ? -1.873 4.944 5.577 1.00 92.81 179 LEU A CA 1
ATOM 1428 C C . LEU A 1 179 ? -0.984 6.045 4.985 1.00 92.81 179 LEU A C 1
ATOM 1430 O O . LEU A 1 179 ? -1.450 6.859 4.180 1.00 92.81 179 LEU A O 1
ATOM 1434 N N . ARG A 1 180 ? 0.320 6.018 5.292 1.00 91.69 180 ARG A N 1
ATOM 1435 C CA . ARG A 1 180 ? 1.308 6.951 4.720 1.00 91.69 180 ARG A CA 1
ATOM 1436 C C . ARG A 1 180 ? 1.444 6.798 3.210 1.00 91.69 180 ARG A C 1
ATOM 1438 O O . ARG A 1 180 ? 1.538 7.793 2.487 1.00 91.69 180 ARG A O 1
ATOM 1445 N N . ALA A 1 181 ? 1.410 5.569 2.699 1.00 88.19 181 ALA A N 1
ATOM 1446 C CA . ALA A 1 181 ? 1.411 5.276 1.268 1.00 88.19 181 ALA A CA 1
ATOM 1447 C C . ALA A 1 181 ? 0.159 5.834 0.567 1.00 88.19 181 ALA A C 1
ATOM 1449 O O . ALA A 1 181 ? 0.232 6.256 -0.585 1.00 88.19 181 ALA A O 1
ATOM 1450 N N . SER A 1 182 ? -0.959 5.971 1.279 1.00 88.69 182 SER A N 1
ATOM 1451 C CA . SER A 1 182 ? -2.179 6.603 0.756 1.00 88.69 182 SER A CA 1
ATOM 1452 C C . SER A 1 182 ? -2.148 8.143 0.798 1.00 88.69 182 SER A C 1
ATOM 1454 O O . SER A 1 182 ? -3.076 8.800 0.321 1.00 88.69 182 SER A O 1
ATOM 1456 N N . GLY A 1 183 ? -1.069 8.732 1.325 1.00 90.06 183 GLY A N 1
ATOM 1457 C CA . GLY A 1 183 ? -0.835 10.179 1.363 1.00 90.06 183 GLY A CA 1
ATOM 1458 C C . GLY A 1 183 ? -1.258 10.864 2.658 1.00 90.06 183 GLY A C 1
ATOM 1459 O O . GLY A 1 183 ? -1.226 12.087 2.703 1.00 90.06 183 GLY A O 1
ATOM 1460 N N . LEU A 1 184 ? -1.652 10.110 3.688 1.00 92.44 184 LEU A N 1
ATOM 1461 C CA . LEU A 1 184 ? -1.995 10.673 4.994 1.00 92.44 184 LEU A CA 1
ATOM 1462 C C . LEU A 1 184 ? -0.725 10.983 5.798 1.00 92.44 184 LEU A C 1
ATOM 1464 O O . LEU A 1 184 ? 0.237 10.209 5.778 1.00 92.44 184 LEU A O 1
ATOM 1468 N N . SER A 1 185 ? -0.731 12.096 6.529 1.00 92.94 185 SER A N 1
ATOM 1469 C CA . SER A 1 185 ? 0.337 12.449 7.469 1.00 92.94 185 SER A CA 1
ATOM 1470 C C . SER A 1 185 ? -0.005 11.993 8.888 1.00 92.94 185 SER A C 1
ATOM 1472 O O . SER A 1 185 ? -1.172 11.894 9.254 1.00 92.94 185 SER A O 1
ATOM 1474 N N . GLN A 1 186 ? 0.998 11.689 9.710 1.00 93.44 186 GLN A N 1
ATOM 1475 C CA . GLN A 1 186 ? 0.738 11.409 11.120 1.00 93.44 186 GLN A CA 1
ATOM 1476 C C . GLN A 1 186 ? 0.442 12.724 11.849 1.00 93.44 186 GLN A C 1
ATOM 1478 O O . GLN A 1 186 ? 1.226 13.669 11.753 1.00 93.44 186 GLN A O 1
ATOM 1483 N N . SER A 1 187 ? -0.678 12.778 12.566 1.00 92.94 187 SER A N 1
ATOM 1484 C CA . SER A 1 187 ? -1.054 13.934 13.377 1.00 92.94 187 SER A CA 1
ATOM 1485 C C . SER A 1 187 ? -0.170 14.042 14.620 1.00 92.94 187 SER A C 1
ATOM 1487 O O . SER A 1 187 ? 0.210 13.032 15.216 1.00 92.94 187 SER A O 1
ATOM 1489 N N . ALA A 1 188 ? 0.123 15.275 15.035 1.00 87.94 188 ALA A N 1
ATOM 1490 C CA . ALA A 1 188 ? 0.818 15.561 16.289 1.00 87.94 188 ALA A CA 1
ATOM 1491 C C . ALA A 1 188 ? -0.107 15.444 17.514 1.00 87.94 188 ALA A C 1
ATOM 1493 O O . ALA A 1 188 ? 0.373 15.226 18.625 1.00 87.94 188 ALA A O 1
ATOM 1494 N N . SER A 1 189 ? -1.420 15.586 17.313 1.00 88.12 189 SER A N 1
ATOM 1495 C CA . SER A 1 189 ? -2.425 15.553 18.373 1.00 88.12 189 SER A CA 1
ATOM 1496 C C . SER A 1 189 ? -3.653 14.738 17.952 1.00 88.12 189 SER A C 1
ATOM 1498 O O . SER A 1 189 ? -3.974 14.621 16.764 1.00 88.12 189 SER A O 1
ATOM 1500 N N . LEU A 1 190 ? -4.365 14.190 18.937 1.00 87.69 190 LEU A N 1
ATOM 1501 C CA . LEU A 1 190 ? -5.641 13.506 18.722 1.00 87.69 190 LEU A CA 1
ATOM 1502 C C . LEU A 1 190 ? -6.711 14.460 18.158 1.00 87.69 190 LEU A C 1
ATOM 1504 O O . LEU A 1 190 ? -7.479 14.077 17.279 1.00 87.69 190 LEU A O 1
ATOM 1508 N N . SER A 1 191 ? -6.738 15.703 18.642 1.00 86.94 191 SER A N 1
ATOM 1509 C CA . SER A 1 191 ? -7.775 16.688 18.320 1.00 86.94 191 SER A CA 1
ATOM 1510 C C . SER A 1 191 ? -7.708 17.219 16.890 1.00 86.94 191 SER A C 1
ATOM 1512 O O . SER A 1 191 ? -8.719 17.683 16.371 1.00 86.94 191 SER A O 1
ATOM 1514 N N . ASP A 1 192 ? -6.544 17.136 16.242 1.00 88.56 192 ASP A N 1
ATOM 1515 C CA . ASP A 1 192 ? -6.346 17.655 14.882 1.00 88.56 192 ASP A CA 1
ATOM 1516 C C . ASP A 1 192 ? -6.533 16.583 13.796 1.00 88.56 192 ASP A C 1
ATOM 1518 O O . ASP A 1 192 ? -6.649 16.911 12.610 1.00 88.56 192 ASP A O 1
ATOM 1522 N N . ALA A 1 193 ? -6.585 15.308 14.193 1.00 91.25 193 ALA A N 1
ATOM 1523 C CA . ALA A 1 193 ? -6.617 14.178 13.276 1.00 91.25 193 ALA A CA 1
ATOM 1524 C C . ALA A 1 193 ? -7.949 14.077 12.514 1.00 91.25 193 ALA A C 1
ATOM 1526 O O . ALA A 1 193 ? -9.030 14.178 13.092 1.00 91.25 193 ALA A O 1
ATOM 1527 N N . ASP A 1 194 ? -7.876 13.821 11.205 1.00 92.56 194 ASP A N 1
ATOM 1528 C CA . ASP A 1 194 ? -9.055 13.502 10.384 1.00 92.56 194 ASP A CA 1
ATOM 1529 C C . ASP A 1 194 ? -9.459 12.031 10.518 1.00 92.56 194 ASP A C 1
ATOM 1531 O O . ASP A 1 194 ? -10.614 11.667 10.301 1.00 92.56 194 ASP A O 1
ATOM 1535 N N . LEU A 1 195 ? -8.488 11.184 10.856 1.00 93.88 195 LEU A N 1
ATOM 1536 C CA . LEU A 1 195 ? -8.656 9.760 11.076 1.00 93.88 195 LEU A CA 1
ATOM 1537 C C . LEU A 1 195 ? -8.064 9.376 12.431 1.00 93.88 195 LEU A C 1
ATOM 1539 O O . LEU A 1 195 ? -6.870 9.551 12.649 1.00 93.88 195 LEU A O 1
ATOM 1543 N N . VAL A 1 196 ? -8.868 8.817 13.325 1.00 93.81 196 VAL A N 1
ATOM 1544 C CA . VAL A 1 196 ? -8.419 8.337 14.636 1.00 93.81 196 VAL A CA 1
ATOM 1545 C C . VAL A 1 196 ? -8.534 6.827 14.673 1.00 93.81 196 VAL A C 1
ATOM 1547 O O . VAL A 1 196 ? -9.576 6.277 14.338 1.00 93.81 196 VAL A O 1
ATOM 1550 N N . ILE A 1 197 ? -7.453 6.156 15.050 1.00 94.88 197 ILE A N 1
ATOM 1551 C CA . ILE A 1 197 ? -7.341 4.701 15.048 1.00 94.88 197 ILE A CA 1
ATOM 1552 C C . ILE A 1 197 ? -6.934 4.247 16.443 1.00 94.88 197 ILE A C 1
ATOM 1554 O O . ILE A 1 197 ? -5.803 4.499 16.859 1.00 94.88 197 ILE A O 1
ATOM 1558 N N . ASP A 1 198 ? -7.811 3.511 17.113 1.00 93.50 198 ASP A N 1
ATOM 1559 C CA . ASP A 1 198 ? -7.470 2.727 18.295 1.00 93.50 198 ASP A CA 1
ATOM 1560 C C . ASP A 1 198 ? -7.173 1.297 17.857 1.00 93.50 198 ASP A C 1
ATOM 1562 O O . ASP A 1 198 ? -8.053 0.557 17.433 1.00 93.50 198 ASP A O 1
ATOM 1566 N N . ALA A 1 199 ? -5.895 0.935 17.881 1.00 93.31 199 ALA A N 1
ATOM 1567 C CA . ALA A 1 199 ? -5.369 -0.272 17.257 1.00 93.31 199 ALA A CA 1
ATOM 1568 C C . ALA A 1 199 ? -5.192 -1.452 18.227 1.00 93.31 199 ALA A C 1
ATOM 1570 O O . ALA A 1 199 ? -4.756 -2.520 17.802 1.00 93.31 199 ALA A O 1
ATOM 1571 N N . TYR A 1 200 ? -5.445 -1.263 19.524 1.00 91.38 200 TYR A N 1
ATOM 1572 C CA . TYR A 1 200 ? -5.308 -2.337 20.505 1.00 91.38 200 TYR A CA 1
ATOM 1573 C C . TYR A 1 200 ? -6.545 -3.240 20.487 1.00 91.38 200 TYR A C 1
ATOM 1575 O O . TYR A 1 200 ? -7.615 -2.827 20.918 1.00 91.38 200 TYR A O 1
ATOM 1583 N N . ASP A 1 201 ? -6.370 -4.475 20.025 1.00 90.38 201 ASP A N 1
ATOM 1584 C CA . ASP A 1 201 ? -7.399 -5.518 19.942 1.00 90.38 201 ASP A CA 1
ATOM 1585 C C . ASP A 1 201 ? -7.147 -6.687 20.909 1.00 90.38 201 ASP A C 1
ATOM 1587 O O . ASP A 1 201 ? -7.711 -7.767 20.752 1.00 90.38 201 ASP A O 1
ATOM 1591 N N . GLY A 1 202 ? -6.267 -6.495 21.894 1.00 89.31 202 GLY A N 1
ATOM 1592 C CA . GLY A 1 202 ? -5.903 -7.519 22.868 1.00 89.31 202 GLY A CA 1
ATOM 1593 C C . GLY A 1 202 ? -6.825 -7.567 24.093 1.00 89.31 202 GLY A C 1
ATOM 1594 O O . GLY A 1 202 ? -7.679 -6.697 24.285 1.00 89.31 202 GLY A O 1
ATOM 1595 N N . PRO A 1 203 ? -6.627 -8.561 24.975 1.00 90.44 203 PRO A N 1
ATOM 1596 C CA . PRO A 1 203 ? -7.391 -8.676 26.211 1.00 90.44 203 PRO A CA 1
ATOM 1597 C C . PRO A 1 203 ? -7.040 -7.558 27.202 1.00 90.44 203 PRO A C 1
ATOM 1599 O O . PRO A 1 203 ? -6.021 -6.877 27.088 1.00 90.44 203 PRO A O 1
ATOM 1602 N N . GLN A 1 204 ? -7.864 -7.395 28.223 1.00 90.06 204 GLN A N 1
ATOM 1603 C CA . GLN A 1 204 ? -7.636 -6.528 29.376 1.00 90.06 204 GLN A CA 1
ATOM 1604 C C . GLN A 1 204 ? -7.803 -7.344 30.664 1.00 90.06 204 GLN A C 1
ATOM 1606 O O . GLN A 1 204 ? -8.252 -8.489 30.620 1.00 90.06 204 GLN A O 1
ATOM 1611 N N . LEU A 1 205 ? -7.416 -6.780 31.809 1.00 88.94 205 LEU A N 1
ATOM 1612 C CA . LEU A 1 205 ? -7.688 -7.396 33.107 1.00 88.94 205 LEU A CA 1
ATOM 1613 C C . LEU A 1 205 ? -8.996 -6.853 33.674 1.00 88.94 205 LEU A C 1
ATOM 1615 O O . LEU A 1 205 ? -9.165 -5.639 33.783 1.00 88.94 205 LEU A O 1
ATOM 1619 N N . ASP A 1 206 ? -9.897 -7.752 34.060 1.00 88.50 206 ASP A N 1
ATOM 1620 C CA . ASP A 1 206 ? -11.071 -7.386 34.848 1.00 88.50 206 ASP A CA 1
ATOM 1621 C C . ASP A 1 206 ? -10.690 -7.063 36.309 1.00 88.50 206 ASP A C 1
ATOM 1623 O O . ASP A 1 206 ? -9.540 -7.202 36.736 1.00 88.50 206 ASP A O 1
ATOM 1627 N N . ALA A 1 207 ? -11.682 -6.678 37.118 1.00 89.06 207 ALA A N 1
ATOM 1628 C CA . ALA A 1 207 ? -11.495 -6.405 38.546 1.00 89.06 207 ALA A CA 1
ATOM 1629 C C . ALA A 1 207 ? -10.934 -7.601 39.350 1.00 89.06 207 ALA A C 1
ATOM 1631 O O . ALA A 1 207 ? -10.444 -7.416 40.462 1.00 89.06 207 ALA A O 1
ATOM 1632 N N . ASN A 1 208 ? -10.992 -8.820 38.801 1.00 89.56 208 ASN A N 1
ATOM 1633 C CA . ASN A 1 208 ? -10.495 -10.050 39.411 1.00 89.56 208 ASN A CA 1
ATOM 1634 C C . ASN A 1 208 ? -9.144 -10.504 38.824 1.00 89.56 208 ASN A C 1
ATOM 1636 O O . ASN A 1 208 ? -8.738 -11.644 39.063 1.00 89.56 208 ASN A O 1
ATOM 1640 N N . ASN A 1 209 ? -8.451 -9.648 38.063 1.00 86.56 209 ASN A N 1
ATOM 1641 C CA . ASN A 1 209 ? -7.206 -9.960 37.353 1.00 86.56 209 ASN A CA 1
ATOM 1642 C C . ASN A 1 209 ? -7.330 -11.126 36.353 1.00 86.56 209 ASN A C 1
ATOM 1644 O O . ASN A 1 209 ? -6.367 -11.861 36.122 1.00 86.56 209 ASN A O 1
ATOM 1648 N N . ARG A 1 210 ? -8.505 -11.315 35.748 1.00 88.88 210 ARG A N 1
ATOM 1649 C CA . ARG A 1 210 ? -8.725 -12.286 34.671 1.00 88.88 210 ARG A CA 1
ATOM 1650 C C . ARG A 1 210 ? -8.601 -11.600 33.322 1.00 88.88 210 ARG A C 1
ATOM 1652 O O . ARG A 1 210 ? -9.072 -10.479 33.153 1.00 88.88 210 ARG A O 1
ATOM 1659 N N . LEU A 1 211 ? -8.000 -12.298 32.360 1.00 90.44 211 LEU A N 1
ATOM 1660 C CA . LEU A 1 211 ? -7.965 -11.849 30.972 1.00 90.44 211 LEU A CA 1
ATOM 1661 C C . LEU A 1 211 ? -9.377 -11.908 30.386 1.00 90.44 211 LEU A C 1
ATOM 1663 O O . LEU A 1 211 ? -9.978 -12.981 30.322 1.00 90.44 211 LEU A O 1
ATOM 1667 N N . VAL A 1 212 ? -9.886 -10.756 29.965 1.00 91.50 212 VAL A N 1
ATOM 1668 C CA . VAL A 1 212 ? -11.194 -10.604 29.327 1.00 91.50 212 VAL A CA 1
ATOM 1669 C C . VAL A 1 212 ? -11.071 -9.732 28.086 1.00 91.50 212 VAL A C 1
ATOM 1671 O O . VAL A 1 212 ? -10.250 -8.817 28.038 1.00 91.50 212 VAL A O 1
ATOM 1674 N N . PHE A 1 213 ? -11.899 -9.994 27.082 1.00 90.31 213 PHE A N 1
ATOM 1675 C CA . PHE A 1 213 ? -12.073 -9.091 25.951 1.00 90.31 213 PHE A CA 1
ATOM 1676 C C . PHE A 1 213 ? -13.271 -8.199 26.245 1.00 90.31 213 PHE A C 1
ATOM 1678 O O . PHE A 1 213 ? -14.371 -8.695 26.482 1.00 90.31 213 PHE A O 1
ATOM 1685 N N . ALA A 1 214 ? -13.030 -6.894 26.303 1.00 85.06 214 ALA A N 1
ATOM 1686 C CA . ALA A 1 214 ? -14.053 -5.908 26.615 1.00 85.06 214 ALA A CA 1
ATOM 1687 C C . ALA A 1 214 ? -14.566 -5.257 25.332 1.00 85.06 214 ALA A C 1
ATOM 1689 O O . ALA A 1 214 ? -13.796 -5.013 24.399 1.00 85.06 214 ALA A O 1
ATOM 1690 N N . GLU A 1 215 ? -15.863 -4.956 25.303 1.00 86.44 215 GLU A N 1
ATOM 1691 C CA . GLU A 1 215 ? -16.434 -4.159 24.225 1.00 86.44 215 GLU A CA 1
ATOM 1692 C C . GLU A 1 215 ? -15.770 -2.777 24.195 1.00 86.44 215 GLU A C 1
ATOM 1694 O O . GLU A 1 215 ? -15.561 -2.165 25.247 1.00 86.44 215 GLU A O 1
ATOM 1699 N N . PRO A 1 216 ? -15.424 -2.265 23.005 1.00 83.31 216 PRO A N 1
ATOM 1700 C CA . PRO A 1 216 ? -14.780 -0.973 22.902 1.00 83.31 216 PRO A CA 1
ATOM 1701 C C . PRO A 1 216 ? -15.738 0.136 23.339 1.00 83.31 216 PRO A C 1
ATOM 1703 O O . PRO A 1 216 ? -16.813 0.320 22.755 1.00 83.31 216 PRO A O 1
ATOM 1706 N N . GLU A 1 217 ? -15.315 0.929 24.318 1.00 78.75 217 GLU A N 1
ATOM 1707 C CA . GLU A 1 217 ? -16.072 2.097 24.759 1.00 78.75 217 GLU A CA 1
ATOM 1708 C C . GLU A 1 217 ? -16.232 3.107 23.607 1.00 78.75 217 GLU A C 1
ATOM 1710 O O . GLU A 1 217 ? -15.328 3.262 22.773 1.00 78.75 217 GLU A O 1
ATOM 1715 N N . PRO A 1 218 ? -17.389 3.784 23.499 1.00 69.06 218 PRO A N 1
ATOM 1716 C CA . PRO A 1 218 ? -17.532 4.890 22.567 1.00 69.06 218 PRO A CA 1
ATOM 1717 C C . PRO A 1 218 ? -16.530 5.993 22.938 1.00 69.06 218 PRO A C 1
ATOM 1719 O O . PRO A 1 218 ? -16.312 6.249 24.126 1.00 69.06 218 PRO A O 1
ATOM 1722 N N . PRO A 1 219 ? -15.910 6.661 21.951 1.00 65.12 219 PRO A N 1
ATOM 1723 C CA . PRO A 1 219 ? -14.955 7.716 22.241 1.00 65.12 219 PRO A CA 1
ATOM 1724 C C . PRO A 1 219 ? -15.621 8.802 23.088 1.00 65.12 219 PRO A C 1
ATOM 1726 O O . PRO A 1 219 ? -16.718 9.270 22.774 1.00 65.12 219 PRO A O 1
ATOM 1729 N N . ALA A 1 220 ? -14.943 9.249 24.145 1.00 62.28 220 ALA A N 1
ATOM 1730 C CA . ALA A 1 220 ? -15.375 10.430 24.872 1.00 62.28 220 ALA A CA 1
ATOM 1731 C C . ALA A 1 220 ? -15.339 11.624 23.900 1.00 62.28 220 ALA A C 1
ATOM 1733 O O . ALA A 1 220 ? -14.276 12.144 23.552 1.00 62.28 220 ALA A O 1
ATOM 1734 N N . HIS A 1 221 ? -16.520 12.076 23.474 1.00 56.81 221 HIS A N 1
ATOM 1735 C CA . HIS A 1 221 ? -16.707 13.073 22.420 1.00 56.81 221 HIS A CA 1
ATOM 1736 C C . HIS A 1 221 ? -15.959 14.422 22.551 1.00 56.81 221 HIS A C 1
ATOM 1738 O O . HIS A 1 221 ? -15.766 15.034 21.501 1.00 56.81 221 HIS A O 1
ATOM 1744 N N . PRO A 1 222 ? -15.491 14.938 23.715 1.00 58.53 222 PRO A N 1
ATOM 1745 C CA . PRO A 1 222 ? -14.861 16.263 23.723 1.00 58.53 222 PRO A CA 1
ATOM 1746 C C . PRO A 1 222 ? -13.439 16.332 23.136 1.00 58.53 222 PRO A C 1
ATOM 1748 O O . PRO A 1 222 ? -12.926 17.437 22.989 1.00 58.53 222 PRO A O 1
ATOM 1751 N N . GLN A 1 223 ? -12.7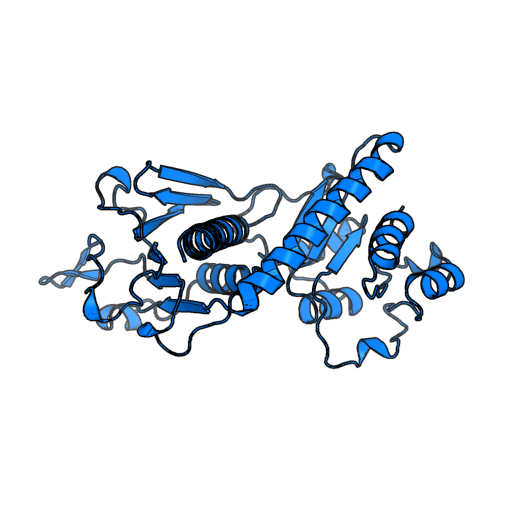78 15.210 22.821 1.00 67.25 223 GLN A N 1
ATOM 1752 C CA . GLN A 1 223 ? -11.361 15.223 22.401 1.00 67.25 223 GLN A CA 1
ATOM 1753 C C . GLN A 1 223 ? -11.131 15.095 20.891 1.00 67.25 223 GLN A C 1
ATOM 1755 O O . GLN A 1 223 ? -10.015 15.320 20.422 1.00 67.25 223 GLN A O 1
ATOM 1760 N N . LEU A 1 224 ? -12.161 14.728 20.130 1.00 76.81 224 LEU A N 1
ATOM 1761 C CA . LEU A 1 224 ? -12.048 14.470 18.699 1.00 76.81 224 LEU A CA 1
ATOM 1762 C C . LEU A 1 224 ? -12.455 15.697 17.888 1.00 76.81 224 LEU A C 1
ATOM 1764 O O . LEU A 1 224 ? -13.405 16.405 18.229 1.00 76.81 224 LEU A O 1
ATOM 1768 N N . LYS A 1 225 ? -11.785 15.901 16.752 1.00 81.44 225 LYS A N 1
ATOM 1769 C CA . LYS A 1 225 ? -12.283 16.787 15.698 1.00 81.44 225 LYS A CA 1
ATOM 1770 C C . LYS A 1 225 ? -13.722 16.388 15.369 1.00 81.44 225 LYS A C 1
ATOM 1772 O O . LYS A 1 225 ? -13.995 15.201 15.199 1.00 81.44 225 LYS A O 1
ATOM 1777 N N . ALA A 1 226 ? -14.625 17.362 15.236 1.00 75.00 226 ALA A N 1
ATOM 1778 C CA . ALA A 1 226 ? -16.068 17.119 15.102 1.00 75.00 226 ALA A CA 1
ATOM 1779 C C . ALA A 1 226 ? -16.440 16.100 14.009 1.00 75.00 226 ALA A C 1
ATOM 1781 O O . ALA A 1 226 ? -17.465 15.431 14.107 1.00 75.00 226 ALA A O 1
ATOM 1782 N N . ASP A 1 227 ? -15.598 15.956 12.984 1.00 80.56 227 ASP A N 1
ATOM 1783 C CA . ASP A 1 227 ? -15.811 15.073 11.841 1.00 80.56 227 ASP A CA 1
ATOM 1784 C C . ASP A 1 227 ? -14.692 14.060 11.604 1.00 80.56 227 ASP A C 1
ATOM 1786 O O . ASP A 1 227 ? -14.550 13.549 10.492 1.00 80.56 227 ASP A O 1
ATOM 1790 N N . ALA A 1 228 ? -13.889 13.786 12.630 1.00 87.88 228 ALA A N 1
ATOM 1791 C CA . ALA A 1 228 ? -12.926 12.702 12.564 1.00 87.88 228 ALA A CA 1
ATOM 1792 C C . ALA A 1 228 ? -13.649 11.372 12.317 1.00 87.88 228 ALA A C 1
ATOM 1794 O O . ALA A 1 228 ? -14.663 11.074 12.950 1.00 87.88 228 ALA A O 1
ATOM 1795 N N . LEU A 1 229 ? -13.099 10.568 11.410 1.00 91.44 229 LEU A N 1
ATOM 1796 C CA . LEU A 1 229 ? -13.481 9.171 11.267 1.00 91.44 229 LEU A CA 1
ATOM 1797 C C . LEU A 1 229 ? -12.709 8.356 12.310 1.00 91.44 229 LEU A C 1
ATOM 1799 O O . LEU A 1 229 ? -11.479 8.358 12.316 1.00 91.44 229 LEU A O 1
ATOM 1803 N N . HIS A 1 230 ? -13.427 7.664 13.182 1.00 92.06 230 HIS A N 1
ATOM 1804 C CA . HIS A 1 230 ? -12.896 6.821 14.243 1.00 92.06 230 HIS A CA 1
ATOM 1805 C C . HIS A 1 230 ? -12.922 5.352 13.827 1.00 92.06 230 HIS A C 1
ATOM 1807 O O . HIS A 1 230 ? -13.935 4.840 13.356 1.00 92.06 230 HIS A O 1
ATOM 1813 N N . ILE A 1 231 ? -11.797 4.670 13.993 1.00 93.94 231 ILE A N 1
ATOM 1814 C CA . ILE A 1 231 ? -11.630 3.247 13.724 1.00 93.94 231 ILE A CA 1
ATOM 1815 C C . ILE A 1 231 ? -11.189 2.593 15.018 1.00 93.94 231 ILE A C 1
ATOM 1817 O O . ILE A 1 231 ? -10.163 2.975 15.579 1.00 93.94 231 ILE A O 1
ATOM 1821 N N . VAL A 1 232 ? -11.922 1.575 15.449 1.00 94.19 232 VAL A N 1
ATOM 1822 C CA . VAL A 1 232 ? -11.539 0.775 16.608 1.00 94.19 232 VAL A CA 1
ATOM 1823 C C . VAL A 1 232 ? -11.254 -0.644 16.161 1.00 94.19 232 VAL A C 1
ATOM 1825 O O . VAL A 1 232 ? -12.111 -1.300 15.568 1.00 94.19 232 VAL A O 1
ATOM 1828 N N . PHE A 1 233 ? -10.037 -1.107 16.426 1.00 94.31 233 PHE A N 1
ATOM 1829 C CA . PHE A 1 233 ? -9.681 -2.500 16.256 1.00 94.31 233 PHE A CA 1
ATOM 1830 C C . PHE A 1 233 ? -10.271 -3.320 17.399 1.00 94.31 233 PHE A C 1
ATOM 1832 O O . PHE A 1 233 ? -10.140 -2.967 18.568 1.00 94.31 233 PHE A O 1
ATOM 1839 N N . VAL A 1 234 ? -10.946 -4.404 17.041 1.00 93.88 234 VAL A N 1
ATOM 1840 C CA . VAL A 1 234 ? -11.703 -5.249 17.959 1.00 93.88 234 VAL A CA 1
ATOM 1841 C C . VAL A 1 234 ? -11.140 -6.660 17.921 1.00 93.88 234 VAL A C 1
ATOM 1843 O O . VAL A 1 234 ? -10.801 -7.179 16.854 1.00 93.88 234 VAL A O 1
ATOM 1846 N N . ALA A 1 235 ? -11.069 -7.278 19.096 1.00 91.81 235 ALA A N 1
ATOM 1847 C CA . ALA A 1 235 ? -10.645 -8.656 19.263 1.00 91.81 235 ALA A CA 1
ATOM 1848 C C . ALA A 1 235 ? -11.523 -9.636 18.452 1.00 91.81 235 ALA A C 1
ATOM 1850 O O . ALA A 1 235 ? -12.738 -9.423 18.354 1.00 91.81 235 ALA A O 1
ATOM 1851 N N . PRO A 1 236 ? -10.953 -10.714 17.879 1.00 90.00 236 PRO A N 1
ATOM 1852 C CA . PRO A 1 236 ? -11.708 -11.744 17.159 1.00 90.00 236 PRO A CA 1
ATOM 1853 C C . PRO A 1 236 ? -12.748 -12.472 18.028 1.00 90.00 236 PRO A C 1
ATOM 1855 O O . PRO A 1 236 ? -13.720 -13.006 17.503 1.00 90.00 236 PRO A O 1
ATOM 1858 N N . GLU A 1 237 ? -12.574 -12.468 19.350 1.00 90.12 237 GLU A N 1
ATOM 1859 C CA . GLU A 1 237 ? -13.462 -13.098 20.329 1.00 90.12 237 GLU A CA 1
ATOM 1860 C C . GLU A 1 237 ? -14.788 -12.348 20.530 1.00 90.12 237 GLU A C 1
ATOM 1862 O O . GLU A 1 237 ? -15.719 -12.904 21.114 1.00 90.12 237 GLU A O 1
ATOM 1867 N N . LEU A 1 238 ? -14.891 -11.102 20.054 1.00 90.56 238 LEU A N 1
ATOM 1868 C CA . LEU A 1 238 ? -16.111 -10.304 20.148 1.00 90.56 238 LEU A CA 1
ATOM 1869 C C . LEU A 1 238 ? -16.917 -10.383 18.839 1.00 90.56 238 LEU A C 1
ATOM 1871 O O . LEU A 1 238 ? -16.357 -10.177 17.756 1.00 90.56 238 LEU A O 1
ATOM 1875 N N . PRO A 1 239 ? -18.236 -10.647 18.896 1.00 89.75 239 PRO A N 1
ATOM 1876 C CA . PRO A 1 239 ? -19.066 -10.698 17.700 1.00 89.75 239 PRO A CA 1
ATOM 1877 C C . PRO A 1 239 ? -19.285 -9.289 17.136 1.00 89.75 239 PRO A C 1
ATOM 1879 O O . PRO A 1 239 ? -19.984 -8.472 17.725 1.00 89.75 239 PRO A O 1
ATOM 1882 N N . LEU A 1 240 ? -18.712 -9.009 15.961 1.00 87.81 240 LEU A N 1
ATOM 1883 C CA . LEU A 1 240 ? -18.732 -7.675 15.343 1.00 87.81 240 LEU A CA 1
ATOM 1884 C C . LEU A 1 240 ? -20.150 -7.108 15.152 1.00 87.81 240 LEU A C 1
ATOM 1886 O O . LEU A 1 240 ? -20.356 -5.904 15.254 1.00 87.81 240 LEU A O 1
ATOM 1890 N N . GLU A 1 241 ? -21.116 -7.985 14.877 1.00 85.25 241 GLU A N 1
ATOM 1891 C CA . GLU A 1 241 ? -22.520 -7.650 14.605 1.00 85.25 241 GLU A CA 1
ATOM 1892 C C . GLU A 1 241 ? -23.270 -7.123 15.836 1.00 85.25 241 GLU A C 1
ATOM 1894 O O . GLU A 1 241 ? -24.272 -6.428 15.686 1.00 85.25 241 GLU A O 1
ATOM 1899 N N . SER A 1 242 ? -22.806 -7.445 17.049 1.00 84.50 242 SER A N 1
ATOM 1900 C CA . SER A 1 242 ? -23.440 -6.982 18.288 1.00 84.50 242 SER A CA 1
ATOM 1901 C C . SER A 1 242 ? -22.881 -5.653 18.790 1.00 84.50 242 SER A C 1
ATOM 1903 O O . SER A 1 242 ? -23.384 -5.119 19.776 1.00 84.50 242 SER A O 1
ATOM 1905 N N . LEU A 1 243 ? -21.832 -5.130 18.153 1.00 85.75 243 LEU A N 1
ATOM 1906 C CA . LEU A 1 243 ? -21.129 -3.936 18.603 1.00 85.75 243 LEU A CA 1
ATOM 1907 C C . LEU A 1 243 ? -21.671 -2.680 17.920 1.00 85.75 243 LEU A C 1
ATOM 1909 O O . LEU A 1 243 ? -21.990 -2.669 16.732 1.00 85.75 243 LEU A O 1
ATOM 1913 N N . ALA A 1 244 ? -21.739 -1.588 18.680 1.00 81.44 244 ALA A N 1
ATOM 1914 C CA . ALA A 1 244 ? -22.282 -0.328 18.193 1.00 81.44 244 ALA A CA 1
ATOM 1915 C C . ALA A 1 244 ? -21.342 0.361 17.184 1.00 81.44 244 ALA A C 1
ATOM 1917 O O . ALA A 1 244 ? -20.225 0.765 17.525 1.00 81.44 244 ALA A O 1
ATOM 1918 N N . THR A 1 245 ? -21.843 0.557 15.964 1.00 84.50 245 THR A N 1
ATOM 1919 C CA . THR A 1 245 ? -21.252 1.404 14.917 1.00 84.50 245 THR A CA 1
ATOM 1920 C C . THR A 1 245 ? -22.074 2.682 14.735 1.00 84.50 245 THR A C 1
ATOM 1922 O O . THR A 1 245 ? -23.228 2.763 15.157 1.00 84.50 245 THR A O 1
ATOM 1925 N N . ASP A 1 246 ? -21.490 3.698 14.098 1.00 82.75 246 ASP A N 1
ATOM 1926 C CA . ASP A 1 246 ? -22.211 4.911 13.696 1.00 82.75 246 ASP A CA 1
ATOM 1927 C C . ASP A 1 246 ? -21.655 5.470 12.367 1.00 82.75 246 ASP A C 1
ATOM 1929 O O . ASP A 1 246 ? -20.898 4.800 11.664 1.00 82.75 246 ASP A O 1
ATOM 1933 N N . GLU A 1 247 ? -22.069 6.674 1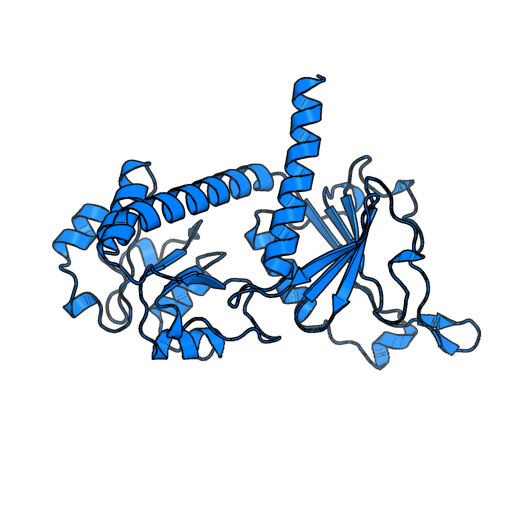1.957 1.00 82.69 247 GLU A N 1
ATOM 1934 C CA . GLU A 1 247 ? -21.604 7.293 10.702 1.00 82.69 247 GLU A CA 1
ATOM 1935 C C . GLU A 1 247 ? -20.103 7.625 10.685 1.00 82.69 247 GLU A C 1
ATOM 1937 O O . GLU A 1 247 ? -19.499 7.725 9.616 1.00 82.69 247 GLU A O 1
ATOM 1942 N N . LYS A 1 248 ? -19.514 7.829 11.861 1.00 86.38 248 LYS A N 1
ATOM 1943 C CA . LYS A 1 248 ? -18.131 8.249 12.084 1.00 86.38 248 LYS A CA 1
ATOM 1944 C C . LYS A 1 248 ? -17.320 7.189 12.825 1.00 86.38 248 LYS A C 1
ATOM 1946 O O . LYS A 1 248 ? -16.130 7.404 13.010 1.00 86.38 248 LYS A O 1
ATOM 1951 N N . ARG A 1 249 ? -17.908 6.053 13.202 1.00 89.69 249 ARG A N 1
ATOM 1952 C CA . ARG A 1 249 ? -17.254 4.959 13.921 1.00 89.69 249 ARG A CA 1
ATOM 1953 C C . ARG A 1 249 ? -17.312 3.661 13.127 1.00 89.69 249 ARG A C 1
ATOM 1955 O O . ARG A 1 249 ? -18.379 3.085 12.920 1.00 89.69 249 ARG A O 1
ATOM 1962 N N . LEU A 1 250 ? -16.134 3.185 12.742 1.00 93.12 250 LEU A N 1
ATOM 1963 C CA . LEU A 1 250 ? -15.911 1.895 12.103 1.00 93.12 250 LEU A CA 1
ATOM 1964 C C . LEU A 1 250 ? -15.268 0.930 13.096 1.00 93.12 250 LEU A C 1
ATOM 1966 O O . LEU A 1 250 ? -14.357 1.304 13.836 1.00 93.12 250 LEU A O 1
ATOM 1970 N N . LEU A 1 251 ? -15.697 -0.326 13.069 1.00 94.12 251 LEU A N 1
ATOM 1971 C CA . LEU A 1 251 ? -15.069 -1.398 13.837 1.00 94.12 251 LEU A CA 1
ATOM 1972 C C . LEU A 1 251 ? -14.306 -2.3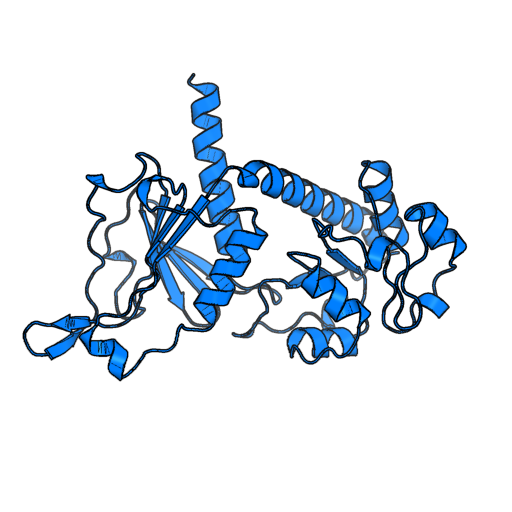04 12.882 1.00 94.12 251 LEU A C 1
ATOM 1974 O O . LEU A 1 251 ? -14.854 -2.728 11.867 1.00 94.12 251 LEU A O 1
ATOM 1978 N N . ALA A 1 252 ? -13.045 -2.584 13.187 1.00 94.94 252 ALA A N 1
ATOM 1979 C CA . ALA A 1 252 ? -12.177 -3.414 12.367 1.00 94.94 252 ALA A CA 1
ATOM 1980 C C . ALA A 1 252 ? -11.720 -4.634 13.168 1.00 94.94 252 ALA A C 1
ATOM 1982 O O . ALA A 1 252 ? -11.129 -4.501 14.230 1.00 94.94 252 ALA A O 1
ATOM 1983 N N . GLN A 1 253 ? -11.953 -5.833 12.659 1.00 93.94 253 GLN A N 1
ATOM 1984 C CA . GLN A 1 253 ? -11.506 -7.071 13.282 1.00 93.94 253 GLN A CA 1
ATOM 1985 C C . GLN A 1 253 ? -10.577 -7.798 12.328 1.00 93.94 253 GLN A C 1
ATOM 1987 O O . GLN A 1 253 ? -10.906 -8.046 11.164 1.00 93.94 253 GLN A O 1
ATOM 1992 N N . ARG A 1 254 ? -9.381 -8.105 12.824 1.00 91.56 254 ARG A N 1
ATOM 1993 C CA . ARG A 1 254 ? -8.386 -8.850 12.059 1.00 91.56 254 ARG A CA 1
ATOM 1994 C C . ARG A 1 254 ? -8.765 -10.321 12.060 1.00 91.56 254 ARG A C 1
ATOM 1996 O O . ARG A 1 254 ? -9.016 -10.900 13.111 1.00 91.56 254 ARG A O 1
ATOM 2003 N N . GLN A 1 255 ? -8.758 -10.907 10.876 1.00 86.38 255 GLN A N 1
ATOM 2004 C CA . GLN A 1 255 ? -8.849 -12.340 10.655 1.00 86.38 255 GLN A CA 1
ATOM 2005 C C . GLN A 1 255 ? -7.611 -12.760 9.850 1.00 86.38 255 GLN A C 1
ATOM 2007 O O . GLN A 1 255 ? -6.896 -11.914 9.303 1.00 86.38 255 GLN A O 1
ATOM 2012 N N . ASN A 1 256 ? -7.315 -14.057 9.786 1.00 79.88 256 ASN A N 1
ATOM 2013 C CA . ASN A 1 256 ? -6.200 -14.529 8.960 1.00 79.88 256 ASN A CA 1
ATOM 2014 C C . ASN A 1 256 ? -6.435 -14.099 7.502 1.00 79.88 256 ASN A C 1
ATOM 2016 O O . ASN A 1 256 ? -7.533 -14.292 6.970 1.00 79.88 256 ASN A O 1
ATOM 2020 N N . ASN A 1 257 ? -5.428 -13.481 6.879 1.00 77.69 257 ASN A N 1
ATOM 2021 C CA . ASN A 1 257 ? -5.479 -12.953 5.508 1.00 77.69 257 ASN A CA 1
ATOM 2022 C C . ASN A 1 257 ? -6.664 -12.015 5.178 1.00 77.69 257 ASN A C 1
ATOM 2024 O O . ASN A 1 257 ? -7.019 -11.852 4.010 1.00 77.69 257 ASN A O 1
ATOM 2028 N N . SER A 1 258 ? -7.328 -11.404 6.167 1.00 88.50 258 SER A N 1
ATOM 2029 C CA . SER A 1 258 ? -8.447 -10.495 5.898 1.00 88.50 258 SER A CA 1
ATOM 2030 C C . SER A 1 258 ? -8.749 -9.528 7.039 1.00 88.50 258 SER A C 1
ATOM 2032 O O . SER A 1 258 ? -8.405 -9.737 8.201 1.00 88.50 258 SER A O 1
ATOM 2034 N N . LEU A 1 259 ? -9.431 -8.436 6.699 1.00 92.62 259 LEU A N 1
ATOM 2035 C CA . LEU A 1 259 ? -9.957 -7.473 7.655 1.00 92.62 259 LEU A CA 1
ATOM 2036 C C . LEU A 1 259 ? -11.477 -7.407 7.524 1.00 92.62 259 LEU A C 1
ATOM 2038 O O . LEU A 1 259 ? -12.001 -7.084 6.458 1.00 92.62 259 LEU A O 1
ATOM 2042 N N . HIS A 1 260 ? -12.182 -7.703 8.608 1.00 94.38 260 HIS A N 1
ATOM 2043 C CA . HIS A 1 260 ? -13.629 -7.554 8.694 1.00 94.38 260 HIS A CA 1
ATOM 2044 C C . HIS A 1 260 ? -13.929 -6.162 9.235 1.00 94.38 260 HIS A C 1
ATOM 2046 O O . HIS A 1 260 ? -13.498 -5.818 10.331 1.00 94.38 260 HIS A O 1
ATOM 2052 N N . VAL A 1 261 ? -14.639 -5.345 8.463 1.00 94.62 261 VAL A N 1
ATOM 2053 C CA . VAL A 1 261 ? -14.942 -3.959 8.827 1.00 94.62 261 VAL A CA 1
ATOM 2054 C C . VAL A 1 261 ? -16.449 -3.792 8.935 1.00 94.62 261 VAL A C 1
ATOM 2056 O O . VAL A 1 261 ? -17.151 -3.972 7.942 1.00 94.62 261 VAL A O 1
ATOM 2059 N N . ALA A 1 262 ? -16.945 -3.450 10.121 1.00 92.56 262 ALA A N 1
ATOM 2060 C CA . ALA A 1 262 ? -18.335 -3.068 10.339 1.00 92.56 262 ALA A CA 1
ATOM 2061 C C . ALA A 1 262 ? -18.493 -1.547 10.296 1.00 92.56 262 ALA A C 1
ATOM 2063 O O . ALA A 1 262 ? -17.762 -0.806 10.959 1.00 92.56 262 ALA A O 1
ATOM 2064 N N . ASP A 1 263 ? -19.480 -1.106 9.522 1.00 89.44 263 ASP A N 1
ATOM 2065 C CA . ASP A 1 263 ? -20.014 0.252 9.515 1.00 89.44 263 ASP A CA 1
ATOM 2066 C C . ASP A 1 263 ? -21.519 0.222 9.848 1.00 89.44 263 ASP A C 1
ATOM 2068 O O . ASP A 1 263 ? -22.081 -0.829 10.168 1.00 89.44 263 ASP A O 1
ATOM 2072 N N . ARG A 1 264 ? -22.198 1.372 9.776 1.00 85.88 264 ARG A N 1
ATOM 2073 C CA . ARG A 1 264 ? -23.659 1.458 9.981 1.00 85.88 264 ARG A CA 1
ATOM 2074 C C . ARG A 1 264 ? -24.501 0.637 8.991 1.00 85.88 264 ARG A C 1
ATOM 2076 O O . ARG A 1 264 ? -25.686 0.432 9.223 1.00 85.88 264 ARG A O 1
ATOM 2083 N N . HIS A 1 265 ? -23.924 0.243 7.857 1.00 86.38 265 HIS A N 1
ATOM 2084 C CA . HIS A 1 265 ? -24.591 -0.491 6.778 1.00 86.38 265 HIS A CA 1
ATOM 2085 C C . HIS A 1 265 ? -24.298 -1.995 6.834 1.00 86.38 265 HIS A C 1
ATOM 2087 O O . HIS A 1 265 ? -24.804 -2.739 5.994 1.00 86.38 265 HIS A O 1
ATOM 2093 N N . GLY A 1 266 ? -23.486 -2.441 7.795 1.00 87.94 266 GLY A N 1
ATOM 2094 C CA . GLY A 1 266 ? -23.157 -3.841 8.034 1.00 87.94 266 GLY A CA 1
ATOM 2095 C C . GLY A 1 266 ? -21.665 -4.144 7.923 1.00 87.94 266 GLY A C 1
ATOM 2096 O O . GLY A 1 266 ? -20.812 -3.258 7.844 1.00 87.94 266 GLY A O 1
ATOM 2097 N N . THR A 1 267 ? -21.343 -5.435 7.926 1.00 91.94 267 THR A N 1
ATOM 2098 C CA . THR A 1 267 ? -19.962 -5.925 7.891 1.00 91.94 267 THR A CA 1
ATOM 2099 C C . THR A 1 267 ? -19.509 -6.219 6.467 1.00 91.94 267 THR A C 1
ATOM 2101 O O . THR A 1 267 ? -20.218 -6.841 5.677 1.00 91.94 267 THR A O 1
ATOM 2104 N N . ARG A 1 268 ? -18.291 -5.793 6.133 1.00 92.62 268 ARG A N 1
ATOM 2105 C CA . ARG A 1 268 ? -17.632 -6.061 4.852 1.00 92.62 268 ARG A CA 1
ATOM 2106 C C . ARG A 1 268 ? -16.306 -6.758 5.089 1.00 92.62 268 ARG A C 1
ATOM 2108 O O . ARG A 1 268 ? -15.560 -6.389 5.990 1.00 92.62 268 ARG A O 1
ATOM 2115 N N . VAL A 1 269 ? -15.994 -7.726 4.236 1.00 92.06 269 VAL A N 1
ATOM 2116 C CA . VAL A 1 269 ? -14.717 -8.442 4.271 1.00 92.06 269 VAL A CA 1
ATOM 2117 C C . VAL A 1 269 ? -13.758 -7.809 3.270 1.00 92.06 269 VAL A C 1
ATOM 2119 O O . VAL A 1 269 ? -14.081 -7.643 2.091 1.00 92.06 269 VAL A O 1
ATOM 2122 N N . ILE A 1 270 ? -12.566 -7.455 3.741 1.00 90.94 270 ILE A N 1
ATOM 2123 C CA . ILE A 1 270 ? -11.455 -6.960 2.932 1.00 90.94 270 ILE A CA 1
ATOM 2124 C C . ILE A 1 270 ? -10.369 -8.040 2.949 1.00 90.94 270 ILE A C 1
ATOM 2126 O O . ILE A 1 270 ? -9.550 -8.050 3.867 1.00 90.94 270 ILE A O 1
ATOM 2130 N N . PRO A 1 271 ? -10.353 -8.963 1.973 1.00 86.81 271 PRO A N 1
ATOM 2131 C CA . PRO A 1 271 ? -9.326 -9.994 1.919 1.00 86.81 271 PRO A CA 1
ATOM 2132 C C . PRO A 1 271 ? -7.999 -9.426 1.409 1.00 86.81 271 PRO A C 1
ATOM 2134 O O . PRO A 1 271 ? -7.975 -8.450 0.639 1.00 86.81 271 PRO A O 1
ATOM 2137 N N . ASP A 1 272 ? -6.907 -10.069 1.806 1.00 80.75 272 ASP A N 1
ATOM 2138 C CA . ASP A 1 272 ? -5.659 -10.039 1.054 1.00 80.75 272 ASP A CA 1
ATOM 2139 C C . ASP A 1 272 ? -5.961 -10.601 -0.342 1.00 80.75 272 ASP A C 1
ATOM 2141 O O . ASP A 1 272 ? -6.659 -11.598 -0.474 1.00 80.75 272 ASP A O 1
ATOM 2145 N N . LEU A 1 273 ? -5.537 -9.908 -1.398 1.00 76.62 273 LEU A N 1
ATOM 2146 C CA . LEU A 1 273 ? -5.857 -10.308 -2.770 1.00 76.62 273 LEU A CA 1
ATOM 2147 C C . LEU A 1 273 ? -4.623 -10.144 -3.639 1.00 76.62 273 LEU A C 1
ATOM 2149 O O . LEU A 1 273 ? -4.072 -9.042 -3.718 1.00 76.62 273 LEU A O 1
ATOM 2153 N N . THR A 1 274 ? -4.220 -11.197 -4.352 1.00 67.56 274 THR A N 1
ATOM 2154 C CA . THR A 1 274 ? -3.104 -11.145 -5.322 1.00 67.56 274 THR A CA 1
ATOM 2155 C C . THR A 1 274 ? -1.820 -10.547 -4.727 1.00 67.56 274 THR A C 1
ATOM 2157 O O . THR A 1 274 ? -1.196 -9.676 -5.326 1.00 67.56 274 THR A O 1
ATOM 2160 N N . GLY A 1 275 ? -1.466 -10.917 -3.496 1.00 64.25 275 GLY A N 1
ATOM 2161 C CA . GLY A 1 275 ? -0.295 -10.364 -2.806 1.00 64.25 275 GLY A CA 1
ATOM 2162 C C . GLY A 1 275 ? -0.439 -8.917 -2.309 1.00 64.25 275 GLY A C 1
ATOM 2163 O O . GLY A 1 275 ? 0.521 -8.356 -1.785 1.00 64.25 275 GLY A O 1
ATOM 2164 N N . GLN A 1 276 ? -1.608 -8.282 -2.461 1.00 74.06 276 GLN A N 1
ATOM 2165 C CA . GLN A 1 276 ? -1.906 -6.984 -1.859 1.00 74.06 276 GLN A CA 1
ATOM 2166 C C . GLN A 1 276 ? -2.558 -7.183 -0.489 1.00 74.06 276 GLN A C 1
ATOM 2168 O O . GLN A 1 276 ? -3.665 -7.709 -0.384 1.00 74.06 276 GLN A O 1
ATOM 2173 N N . CYS A 1 277 ? -1.895 -6.678 0.549 1.00 80.38 277 CYS A N 1
ATOM 2174 C CA . CYS A 1 277 ? -2.382 -6.722 1.923 1.00 80.38 277 CYS A CA 1
ATOM 2175 C C . CYS A 1 277 ? -3.719 -5.968 2.108 1.00 80.38 277 CYS A C 1
ATOM 2177 O O . CYS A 1 277 ? -3.900 -4.851 1.603 1.00 80.38 277 CYS A O 1
ATOM 2179 N N . CYS A 1 278 ? -4.627 -6.534 2.906 1.00 87.44 278 CYS A N 1
ATOM 2180 C CA . CYS A 1 278 ? -5.918 -5.970 3.294 1.00 87.44 278 CYS A CA 1
ATOM 2181 C C . CYS A 1 278 ? -5.795 -4.560 3.879 1.00 87.44 278 CYS A C 1
ATOM 2183 O O . CYS A 1 278 ? -6.632 -3.712 3.578 1.00 87.44 278 CYS A O 1
ATOM 2185 N N . PHE A 1 279 ? -4.717 -4.248 4.608 1.00 90.12 279 PHE A N 1
ATOM 2186 C CA . PHE A 1 279 ? -4.458 -2.905 5.137 1.00 90.12 279 PHE A CA 1
ATOM 2187 C C . PHE A 1 279 ? -4.258 -1.856 4.037 1.00 90.12 279 PHE A C 1
ATOM 2189 O O . PHE A 1 279 ? -4.734 -0.733 4.175 1.00 90.12 279 PHE A O 1
ATOM 2196 N N . ALA A 1 280 ? -3.614 -2.202 2.917 1.00 86.94 280 ALA A N 1
ATOM 2197 C CA . ALA A 1 280 ? -3.464 -1.284 1.784 1.00 86.94 280 ALA A CA 1
ATOM 2198 C C . ALA A 1 280 ? -4.818 -0.987 1.123 1.00 86.94 280 ALA A C 1
ATOM 2200 O O . ALA A 1 280 ? -5.129 0.162 0.797 1.00 86.94 280 ALA A O 1
ATOM 2201 N N . ARG A 1 281 ? -5.657 -2.019 0.975 1.00 86.88 281 ARG A N 1
ATOM 2202 C CA . ARG A 1 281 ? -7.020 -1.878 0.442 1.00 86.88 281 ARG A CA 1
ATOM 2203 C C . ARG A 1 281 ? -7.910 -1.083 1.393 1.00 86.88 281 ARG A C 1
ATOM 2205 O O . ARG A 1 281 ? -8.632 -0.193 0.946 1.00 86.88 281 ARG A O 1
ATOM 2212 N N . PHE A 1 282 ? -7.818 -1.360 2.689 1.00 92.19 282 PHE A N 1
ATOM 2213 C CA . PHE A 1 282 ? -8.559 -0.651 3.721 1.00 92.19 282 PHE A CA 1
ATOM 2214 C C . PHE A 1 282 ? -8.178 0.831 3.755 1.00 92.19 282 PHE A C 1
ATOM 2216 O O . PHE A 1 282 ? -9.056 1.678 3.627 1.00 92.19 282 PHE A O 1
ATOM 2223 N N . SER A 1 283 ? -6.884 1.167 3.771 1.00 91.69 283 SER A N 1
ATOM 2224 C CA . SER A 1 283 ? -6.411 2.558 3.701 1.00 91.69 283 SER A CA 1
ATOM 2225 C C . SER A 1 283 ? -6.937 3.309 2.472 1.00 91.69 283 SER A C 1
ATOM 2227 O O . SER A 1 283 ? -7.341 4.468 2.581 1.00 91.69 283 SER A O 1
ATOM 2229 N N . SER A 1 284 ? -7.021 2.648 1.311 1.00 87.12 284 SER A N 1
ATOM 2230 C CA . SER A 1 284 ? -7.627 3.228 0.104 1.00 87.12 284 SER A CA 1
ATOM 2231 C C . SER A 1 284 ? -9.130 3.519 0.270 1.00 87.12 284 SER A C 1
ATOM 2233 O O . SER A 1 284 ? -9.611 4.579 -0.151 1.00 87.12 284 SER A O 1
ATOM 2235 N N . GLN A 1 285 ? -9.875 2.621 0.925 1.00 89.19 285 GLN A N 1
ATOM 2236 C CA . GLN A 1 285 ? -11.294 2.827 1.233 1.00 89.19 285 GLN A CA 1
ATOM 2237 C C . GLN A 1 285 ? -11.501 3.972 2.232 1.00 89.19 285 GLN A C 1
ATOM 2239 O O . GLN A 1 285 ? -12.347 4.836 1.995 1.00 89.19 285 GLN A O 1
ATOM 2244 N N . LEU A 1 286 ? -10.689 4.036 3.292 1.00 91.12 286 LEU A N 1
ATOM 2245 C CA . LEU A 1 286 ? -10.727 5.108 4.292 1.00 91.12 286 LEU A CA 1
ATOM 2246 C C . LEU A 1 286 ? -10.486 6.476 3.659 1.00 91.12 286 LEU A C 1
ATOM 2248 O O . LEU A 1 286 ? -11.246 7.420 3.862 1.00 91.12 286 LEU A O 1
ATOM 2252 N N . VAL A 1 287 ? -9.464 6.575 2.815 1.00 88.81 287 VAL A N 1
ATOM 2253 C CA . VAL A 1 287 ? -9.170 7.791 2.058 1.00 88.81 287 VAL A CA 1
ATOM 2254 C C . VAL A 1 287 ? -10.341 8.214 1.174 1.00 88.81 287 VAL A C 1
ATOM 2256 O O . VAL A 1 287 ? -10.658 9.404 1.096 1.00 88.81 287 VAL A O 1
ATOM 2259 N N . SER A 1 288 ? -10.985 7.254 0.509 1.00 86.62 288 SER A N 1
ATOM 2260 C CA . SER A 1 288 ? -12.144 7.515 -0.347 1.00 86.62 288 SER A CA 1
ATOM 2261 C C . SER A 1 288 ? -13.321 8.047 0.468 1.00 86.62 288 SER A C 1
ATOM 2263 O O . SER A 1 288 ? -13.958 9.014 0.052 1.00 86.62 288 SER A O 1
ATOM 2265 N N . HIS A 1 289 ? -13.555 7.484 1.656 1.00 86.69 289 HIS A N 1
ATOM 2266 C CA . HIS A 1 289 ? -14.552 7.975 2.603 1.00 86.69 289 HIS A CA 1
ATOM 2267 C C . HIS A 1 289 ? -14.257 9.420 3.029 1.00 86.69 289 HIS A C 1
ATOM 2269 O O . HIS A 1 289 ? -15.089 10.304 2.833 1.00 86.69 289 HIS A O 1
ATOM 2275 N N . LEU A 1 290 ? -13.027 9.692 3.479 1.00 86.19 290 LEU A N 1
ATOM 2276 C CA . LEU A 1 290 ? -12.576 11.035 3.864 1.00 86.19 290 LEU A CA 1
ATOM 2277 C C . LEU A 1 290 ? -12.646 12.051 2.710 1.00 86.19 290 LEU A C 1
ATOM 2279 O O . LEU A 1 290 ? -12.668 13.254 2.936 1.00 86.19 290 LEU A O 1
ATOM 2283 N N . ASN A 1 291 ? -12.561 11.606 1.453 1.00 83.25 291 ASN A N 1
ATOM 2284 C CA . ASN A 1 291 ? -12.648 12.486 0.285 1.00 83.25 291 ASN A CA 1
ATOM 2285 C C . ASN A 1 291 ? -14.089 12.846 -0.089 1.00 83.25 291 ASN A C 1
ATOM 2287 O O . ASN A 1 291 ? -14.294 13.942 -0.609 1.00 83.25 291 ASN A O 1
ATOM 2291 N N . ARG A 1 292 ? -15.055 11.955 0.163 1.00 79.00 292 ARG A N 1
ATOM 2292 C CA . ARG A 1 292 ? -16.483 12.200 -0.100 1.00 79.00 292 ARG A CA 1
ATOM 2293 C C . ARG A 1 292 ? -17.069 13.204 0.886 1.00 79.00 292 ARG A C 1
ATOM 2295 O O . ARG A 1 292 ? -17.675 14.179 0.457 1.00 79.00 292 ARG A O 1
ATOM 2302 N N . THR A 1 293 ? -16.774 13.033 2.173 1.00 67.56 293 THR A N 1
ATOM 2303 C CA . THR A 1 293 ? -17.263 13.914 3.246 1.00 67.56 293 THR A CA 1
ATOM 2304 C C . THR A 1 293 ? -16.787 15.364 3.121 1.00 67.56 293 THR A C 1
ATOM 2306 O O . THR A 1 293 ? -17.430 16.263 3.653 1.00 67.56 293 THR A O 1
ATOM 2309 N N . LEU A 1 294 ? -15.674 15.616 2.422 1.00 58.59 294 LEU A N 1
ATOM 2310 C CA . LEU A 1 294 ? -15.199 16.966 2.090 1.00 58.59 294 LEU A CA 1
ATOM 2311 C C . LEU A 1 294 ? -15.929 17.565 0.884 1.00 58.59 294 LEU A C 1
ATOM 2313 O O . LEU A 1 294 ? -16.300 18.733 0.917 1.00 58.59 294 LEU A O 1
ATOM 2317 N N . SER A 1 295 ? -16.155 16.779 -0.171 1.00 57.19 295 SER A N 1
ATOM 2318 C CA . SER A 1 295 ? -16.811 17.273 -1.387 1.00 57.19 295 SER A CA 1
ATOM 2319 C C . SER A 1 295 ? -18.290 17.608 -1.172 1.00 57.19 295 SER A C 1
ATOM 2321 O O . SER A 1 295 ? -18.789 18.538 -1.793 1.00 57.19 295 SER A O 1
ATOM 2323 N N . GLU A 1 296 ? -18.970 16.926 -0.249 1.00 54.88 296 GLU A N 1
ATOM 2324 C CA . GLU A 1 296 ? -20.327 17.299 0.178 1.00 54.88 296 GLU A CA 1
ATOM 2325 C C . GLU A 1 296 ? -20.359 18.655 0.907 1.00 54.88 296 GLU A C 1
ATOM 2327 O O . GLU A 1 296 ? -21.334 19.389 0.786 1.00 54.88 296 GLU A O 1
ATOM 2332 N N . ARG A 1 297 ? -19.276 19.043 1.597 1.00 51.78 297 ARG A N 1
ATOM 2333 C CA . ARG A 1 297 ? -19.175 20.350 2.275 1.00 51.78 297 ARG A CA 1
ATOM 2334 C C . ARG A 1 297 ? -18.893 21.488 1.317 1.00 51.78 297 ARG A C 1
ATOM 2336 O O . ARG A 1 297 ? -19.484 22.547 1.456 1.00 51.78 297 ARG A O 1
ATOM 2343 N N . GLU A 1 298 ? -18.003 21.270 0.352 1.00 49.84 298 GLU A N 1
ATOM 2344 C CA . GLU A 1 298 ? -17.684 22.269 -0.676 1.00 49.84 298 GLU A CA 1
ATOM 2345 C C . GLU A 1 298 ? -18.890 22.577 -1.580 1.00 49.84 298 GLU A C 1
ATOM 2347 O O . GLU A 1 298 ? -18.920 23.625 -2.209 1.00 49.84 298 GLU A O 1
ATOM 2352 N N . GLN A 1 299 ? -19.883 21.684 -1.648 1.00 43.25 299 GLN A N 1
ATOM 2353 C CA . GLN A 1 299 ? -21.136 21.903 -2.382 1.00 43.25 299 GLN A CA 1
ATOM 2354 C C . GLN A 1 299 ? -22.248 22.545 -1.535 1.00 43.25 299 GLN A C 1
ATOM 2356 O O . GLN A 1 299 ? -23.243 23.001 -2.095 1.00 43.25 299 GLN A O 1
ATOM 2361 N N . GLN A 1 300 ? -22.109 22.549 -0.207 1.00 43.00 300 GLN A N 1
ATOM 2362 C CA . GLN A 1 300 ? -23.091 23.104 0.734 1.00 43.00 300 GLN A CA 1
ATOM 2363 C C . GLN A 1 300 ? -22.684 24.473 1.309 1.00 43.00 300 GLN A C 1
ATOM 2365 O O . GLN A 1 300 ? -23.511 25.112 1.961 1.00 43.00 300 GLN A O 1
ATOM 2370 N N . ALA A 1 301 ? -21.441 24.909 1.084 1.00 40.56 301 ALA A N 1
ATOM 2371 C CA . ALA A 1 301 ? -20.908 26.225 1.447 1.00 40.56 301 ALA A CA 1
ATOM 2372 C C . ALA A 1 301 ? -20.926 27.184 0.248 1.00 40.56 301 ALA A C 1
ATOM 2374 O O . ALA A 1 301 ? -21.149 28.393 0.482 1.00 40.56 301 ALA A O 1
#